Protein AF-A0A7I7K1C6-F1 (afdb_monomer)

Organism: NCBI:txid39688

Secondary structure (DSSP, 8-state):
--------------------------------------TT-SEEEE-TTT--EEEEEEEESS--HHHHHHHHHHHHH-TTSPPBTTTTBEEETTEEEE---HHHHHHHT-SEEEEETTS-EEEEEE-------S--TT-HHHHHHHHTS--EEEEE-SSEEEEE-SSTT-EEEEEEETTEEEEEEESSB-S-HHHHHHHT--TTTGGGB--

Solvent-accessible surface area (backbone atoms only — not comparable to full-atom values): 12884 Å² total; per-residue (Å²): 135,86,88,84,90,82,89,83,80,87,83,90,80,88,81,84,83,85,80,81,88,80,94,78,74,83,79,70,73,65,74,73,81,65,81,78,73,50,92,85,40,59,47,76,48,62,41,72,97,74,66,53,48,21,29,32,32,76,76,39,55,91,68,48,51,66,56,52,48,52,53,52,46,45,76,58,66,42,87,83,64,70,64,44,77,88,35,50,31,32,76,56,99,70,30,47,33,36,31,52,47,70,76,54,16,69,74,70,62,31,50,29,41,36,36,37,93,85,56,32,31,37,35,26,26,58,49,64,74,66,74,66,66,87,68,57,65,56,42,39,68,63,44,15,65,57,66,70,48,70,48,46,65,79,45,69,65,60,57,32,32,36,32,32,58,83,52,92,77,46,40,32,40,32,34,56,54,100,88,42,45,40,82,71,45,53,54,83,37,89,54,34,41,71,56,40,55,74,75,62,56,57,76,88,57,50,81,67,31,48,124

Sequence (211 aa):
MAFRAIAIAMMAAAAVVIGTGWAAGSAHAQPAKTPSTFAGGCGVVAYPGTGVRGTVKVVSGPTSCGDAMEIVDRYLHDPVLVHSGNTWTAEFDGWLCVTPTAATADEYGYLSTCRDEFGGEIRVLPEQASPEPTWIPCEASVIADDIGEPVTVERCYGNWAFVTTGEVDTQSLIRLVNGTWERYVEFPAEICTWQAILDGVPAPELRSFTC

Mean predicted aligned error: 18.37 Å

Foldseek 3Di:
DDDDDDDDDDDDDDDDDDDDDDDDDPPPPPPPPPPPPPVFALDKDAAPPPRFIFGKHWPDDPDDSVNSCVVVCCLRPVPPFDADDPQRWGDDPQKTKTQDDPVVCVVVQFRMWIAGPRGTIMTTGGPPPPPPPPPPFPDQVQLCVQAVAGWDFPDGDRQKTWIARPPPQFIFIWGADPNGIDTPATPVGPDALVVCVVVPPDPVCSVSHHD

Structure (mmCIF, N/CA/C/O backbone):
data_AF-A0A7I7K1C6-F1
#
_entry.id   AF-A0A7I7K1C6-F1
#
loop_
_atom_site.group_PDB
_atom_site.id
_atom_site.type_symbol
_atom_site.label_atom_id
_atom_site.label_alt_id
_atom_site.label_comp_id
_atom_site.label_asym_id
_atom_site.label_entity_id
_atom_site.label_seq_id
_atom_site.pdbx_PDB_ins_code
_atom_site.Cartn_x
_atom_site.Cartn_y
_atom_site.Cartn_z
_atom_site.occupancy
_atom_site.B_iso_or_equiv
_atom_site.auth_seq_id
_atom_site.auth_comp_id
_atom_site.auth_asym_id
_atom_site.auth_atom_id
_atom_site.pdbx_PDB_model_num
ATOM 1 N N . MET A 1 1 ? -61.308 4.234 -51.037 1.00 34.78 1 MET A N 1
ATOM 2 C CA . MET A 1 1 ? -62.590 3.504 -50.954 1.00 34.78 1 MET A CA 1
ATOM 3 C C . MET A 1 1 ? -62.341 2.148 -50.302 1.00 34.78 1 MET A C 1
ATOM 5 O O . MET A 1 1 ? -61.478 1.431 -50.774 1.00 34.78 1 MET A O 1
ATOM 9 N N . ALA A 1 2 ? -63.048 1.900 -49.195 1.00 38.66 2 ALA A N 1
ATOM 10 C CA . ALA A 1 2 ? -63.543 0.634 -48.627 1.00 38.66 2 ALA A CA 1
ATOM 11 C C . ALA A 1 2 ? -62.694 -0.671 -48.567 1.00 38.66 2 ALA A C 1
ATOM 13 O O . ALA A 1 2 ? -62.376 -1.271 -49.583 1.00 38.66 2 ALA A O 1
ATOM 14 N N . PHE A 1 3 ? -62.535 -1.150 -47.318 1.00 35.72 3 PHE A N 1
ATOM 15 C CA . PHE A 1 3 ? -62.768 -2.514 -46.785 1.00 35.72 3 PHE A CA 1
ATOM 16 C C . PHE A 1 3 ? -62.169 -3.760 -47.481 1.00 35.72 3 PHE A C 1
ATOM 18 O O . PHE A 1 3 ? -62.639 -4.168 -48.536 1.00 35.72 3 PHE A O 1
ATOM 25 N N . ARG A 1 4 ? -61.369 -4.548 -46.738 1.00 39.34 4 ARG A N 1
ATOM 26 C CA . ARG A 1 4 ? -61.861 -5.699 -45.937 1.00 39.34 4 ARG A CA 1
ATOM 27 C C . ARG A 1 4 ? -60.762 -6.330 -45.066 1.00 39.34 4 ARG A C 1
ATOM 29 O O . ARG A 1 4 ? -59.656 -6.583 -45.522 1.00 39.34 4 ARG A O 1
ATOM 36 N N . ALA A 1 5 ? -61.135 -6.618 -43.821 1.00 39.09 5 ALA A N 1
ATOM 37 C CA . ALA A 1 5 ? -60.442 -7.507 -42.898 1.00 39.09 5 ALA A CA 1
ATOM 38 C C . ALA A 1 5 ? -60.662 -8.978 -43.289 1.00 39.09 5 ALA A C 1
ATOM 40 O O . ALA A 1 5 ? -61.762 -9.331 -43.718 1.00 39.09 5 ALA A O 1
ATOM 41 N N . ILE A 1 6 ? -59.666 -9.836 -43.056 1.00 40.50 6 ILE A N 1
ATOM 42 C CA . ILE A 1 6 ? -59.864 -11.276 -42.853 1.00 40.50 6 ILE A CA 1
ATOM 43 C C . ILE A 1 6 ? -59.028 -11.679 -41.636 1.00 40.50 6 ILE A C 1
ATOM 45 O O . ILE A 1 6 ? -57.803 -11.727 -41.690 1.00 40.50 6 ILE A O 1
ATOM 49 N N . ALA A 1 7 ? -59.725 -11.934 -40.532 1.00 38.12 7 ALA A N 1
ATOM 50 C CA . ALA A 1 7 ? -59.228 -12.726 -39.423 1.00 38.12 7 ALA A CA 1
ATOM 51 C C . ALA A 1 7 ? -59.489 -14.203 -39.748 1.00 38.12 7 ALA A C 1
ATOM 53 O O . ALA A 1 7 ? -60.612 -14.557 -40.108 1.00 38.12 7 ALA A O 1
ATOM 54 N N . ILE A 1 8 ? -58.482 -15.059 -39.593 1.00 40.56 8 ILE A N 1
ATOM 55 C CA . ILE A 1 8 ? -58.675 -16.501 -39.418 1.00 40.56 8 ILE A CA 1
ATOM 56 C C . ILE A 1 8 ? -57.915 -16.883 -38.154 1.00 40.56 8 ILE A C 1
ATOM 58 O O . ILE A 1 8 ? -56.717 -16.641 -38.027 1.00 40.56 8 ILE A O 1
ATOM 62 N N . ALA A 1 9 ? -58.668 -17.413 -37.199 1.00 35.66 9 ALA A N 1
ATOM 63 C CA . ALA A 1 9 ? -58.201 -17.871 -35.909 1.00 35.66 9 ALA A CA 1
ATOM 64 C C . ALA A 1 9 ? -57.859 -19.369 -35.943 1.00 35.66 9 ALA A C 1
ATOM 66 O O . ALA A 1 9 ? -58.469 -20.128 -36.689 1.00 35.66 9 ALA A O 1
ATOM 67 N N . MET A 1 10 ? -56.966 -19.741 -35.020 1.00 33.53 10 MET A N 1
ATOM 68 C CA . MET A 1 10 ? -56.734 -21.065 -34.428 1.00 33.53 10 MET A CA 1
ATOM 69 C C . MET A 1 10 ? -56.203 -22.191 -35.326 1.00 33.53 10 MET A C 1
ATOM 71 O O . MET A 1 10 ? -56.900 -22.706 -36.187 1.00 33.53 10 MET A O 1
ATOM 75 N N . MET A 1 11 ? -55.038 -22.722 -34.948 1.00 38.50 11 MET A N 1
ATOM 76 C CA . MET A 1 11 ? -54.965 -24.083 -34.402 1.00 38.50 11 MET A CA 1
ATOM 77 C C . MET A 1 11 ? -53.686 -24.248 -33.573 1.00 38.50 11 MET A C 1
ATOM 79 O O . MET A 1 11 ? -52.578 -23.993 -34.035 1.00 38.50 11 MET A O 1
ATOM 83 N N . ALA A 1 12 ? -53.881 -24.641 -32.316 1.00 42.12 12 ALA A N 1
ATOM 84 C CA . ALA A 1 12 ? -52.841 -25.037 -31.386 1.00 42.12 12 ALA A CA 1
ATOM 85 C C . ALA A 1 12 ? -52.320 -26.435 -31.748 1.00 42.12 12 ALA A C 1
ATOM 87 O O . ALA A 1 12 ? -53.111 -27.339 -32.010 1.00 42.12 12 ALA A O 1
ATOM 88 N N . ALA A 1 13 ? -51.005 -26.629 -31.687 1.00 41.28 13 ALA A N 1
ATOM 89 C CA . ALA A 1 13 ? -50.394 -27.949 -31.629 1.00 41.28 13 ALA A CA 1
ATOM 90 C C . ALA A 1 13 ? -49.354 -27.940 -30.506 1.00 41.28 13 ALA A C 1
ATOM 92 O O . ALA A 1 13 ? -48.260 -27.397 -30.643 1.00 41.28 13 ALA A O 1
ATOM 93 N N . ALA A 1 14 ? -49.743 -28.502 -29.363 1.00 39.81 14 ALA A N 1
ATOM 94 C CA . ALA A 1 14 ? -48.838 -28.821 -28.275 1.00 39.81 14 ALA A CA 1
ATOM 95 C C . ALA A 1 14 ? -48.018 -30.056 -28.674 1.00 39.81 14 ALA A C 1
ATOM 97 O O . ALA A 1 14 ? -48.573 -31.142 -28.830 1.00 39.81 14 ALA A O 1
ATOM 98 N N . ALA A 1 15 ? -46.705 -29.895 -28.830 1.00 48.03 15 ALA A N 1
ATOM 99 C CA . ALA A 1 15 ? -45.773 -31.012 -28.904 1.00 48.03 15 ALA A CA 1
ATOM 100 C C . ALA A 1 15 ? -45.125 -31.183 -27.526 1.00 48.03 15 ALA A C 1
ATOM 102 O O . ALA A 1 15 ? -44.203 -30.465 -27.148 1.00 48.03 15 ALA A O 1
ATOM 103 N N . VAL A 1 16 ? -45.671 -32.124 -26.760 1.00 40.56 16 VAL A N 1
ATOM 104 C CA . VAL A 1 16 ? -45.069 -32.655 -25.537 1.00 40.56 16 VAL A CA 1
ATOM 105 C C . VAL A 1 16 ? -43.915 -33.565 -25.954 1.00 40.56 16 VAL A C 1
ATOM 107 O O . VAL A 1 16 ? -44.142 -34.603 -26.571 1.00 40.56 16 VAL A O 1
ATOM 110 N N . VAL A 1 17 ? -42.683 -33.183 -25.619 1.00 47.59 17 VAL A N 1
ATOM 111 C CA . VAL A 1 17 ? -41.515 -34.068 -25.707 1.00 47.59 17 VAL A CA 1
ATOM 112 C C . VAL A 1 17 ? -41.153 -34.479 -24.284 1.00 47.59 17 VAL A C 1
ATOM 114 O O . VAL A 1 17 ? -40.617 -33.690 -23.511 1.00 47.59 17 VAL A O 1
ATOM 117 N N . ILE A 1 18 ? -41.502 -35.715 -23.928 1.00 51.38 18 ILE A N 1
ATOM 118 C CA . ILE A 1 18 ? -41.026 -36.396 -22.721 1.00 51.38 18 ILE A CA 1
ATOM 119 C C . ILE A 1 18 ? -39.902 -37.319 -23.182 1.00 51.38 18 ILE A C 1
ATOM 121 O O . ILE A 1 18 ? -40.135 -38.173 -24.034 1.00 51.38 18 ILE A O 1
ATOM 125 N N . GLY A 1 19 ? -38.699 -37.168 -22.626 1.00 38.12 19 GLY A N 1
ATOM 126 C CA . GLY A 1 19 ? -37.615 -38.097 -22.930 1.00 38.12 19 GLY A CA 1
ATOM 127 C C . GLY A 1 19 ? -36.249 -37.706 -22.380 1.00 38.12 19 GLY A C 1
ATOM 128 O O . GLY A 1 19 ? -35.400 -37.220 -23.109 1.00 38.12 19 GLY A O 1
ATOM 129 N N . THR A 1 20 ? -36.064 -38.002 -21.091 1.00 44.19 20 THR A N 1
ATOM 130 C CA . THR A 1 20 ? -34.906 -38.737 -20.537 1.00 44.19 20 THR A CA 1
ATOM 131 C C . THR A 1 20 ? -33.494 -38.154 -20.695 1.00 44.19 20 THR A C 1
ATOM 133 O O . THR A 1 20 ? -32.824 -38.368 -21.695 1.00 44.19 20 THR A O 1
ATOM 136 N N . GLY A 1 21 ? -33.052 -37.522 -19.600 1.00 42.16 21 GLY A N 1
ATOM 137 C CA . GLY A 1 21 ? -31.714 -37.519 -18.990 1.00 42.16 21 GLY A CA 1
ATOM 138 C C . GLY A 1 21 ? -30.465 -37.634 -19.861 1.00 42.16 21 GLY A C 1
ATOM 139 O O . GLY A 1 21 ? -30.197 -38.698 -20.396 1.00 42.16 21 GLY A O 1
ATOM 140 N N . TRP A 1 22 ? -29.614 -36.607 -19.766 1.00 46.00 22 TRP A N 1
ATOM 141 C CA . TRP A 1 22 ? -28.185 -36.726 -19.453 1.00 46.00 22 TRP A CA 1
ATOM 142 C C . TRP A 1 22 ? -27.772 -35.536 -18.581 1.00 46.00 22 TRP A C 1
ATOM 144 O O . TRP A 1 22 ? -28.095 -34.386 -18.873 1.00 46.00 22 TRP A O 1
ATOM 154 N N . ALA A 1 23 ? -27.092 -35.832 -17.475 1.00 46.75 23 ALA A N 1
ATOM 155 C CA . ALA A 1 23 ? -26.428 -34.845 -16.643 1.00 46.75 23 ALA A CA 1
ATOM 156 C C . ALA A 1 23 ? -25.155 -34.378 -17.358 1.00 46.75 23 ALA A C 1
ATOM 158 O O . ALA A 1 23 ? -24.271 -35.190 -17.614 1.00 46.75 23 ALA A O 1
ATOM 159 N N . ALA A 1 24 ? -25.048 -33.085 -17.656 1.00 42.88 24 ALA A N 1
ATOM 160 C CA . ALA A 1 24 ? -23.774 -32.436 -17.941 1.00 42.88 24 ALA A CA 1
ATOM 161 C C . ALA A 1 24 ? -23.906 -30.925 -17.728 1.00 42.88 24 ALA A C 1
ATOM 163 O O . ALA A 1 24 ? -24.654 -30.252 -18.427 1.00 42.88 24 ALA A O 1
ATOM 164 N N . GLY A 1 25 ? -23.142 -30.420 -16.760 1.00 39.06 25 GLY A N 1
ATOM 165 C CA . GLY A 1 25 ? -22.777 -29.014 -16.657 1.00 39.06 25 GLY A CA 1
ATOM 166 C C . GLY A 1 25 ? -23.855 -28.106 -16.088 1.00 39.06 25 GLY A C 1
ATOM 167 O O . GLY A 1 25 ? -24.539 -27.402 -16.824 1.00 39.06 25 GLY A O 1
ATOM 168 N N . SER A 1 26 ? -23.903 -28.000 -14.759 1.00 46.44 26 SER A N 1
ATOM 169 C CA . SER A 1 26 ? -24.215 -26.714 -14.141 1.00 46.44 26 SER A CA 1
ATOM 170 C C . SER A 1 26 ? -23.282 -25.693 -14.782 1.00 46.44 26 SER A C 1
ATOM 172 O O . SER A 1 26 ? -22.079 -25.706 -14.508 1.00 46.44 26 SER A O 1
ATOM 174 N N . ALA A 1 27 ? -23.812 -24.848 -15.664 1.00 44.84 27 ALA A N 1
ATOM 175 C CA . ALA A 1 27 ? -23.161 -23.609 -16.032 1.00 44.84 27 ALA A CA 1
ATOM 176 C C . ALA A 1 27 ? -23.072 -22.793 -14.740 1.00 44.84 27 ALA A C 1
ATOM 178 O O . ALA A 1 27 ? -23.959 -22.010 -14.409 1.00 44.84 27 ALA A O 1
ATOM 179 N N . HIS A 1 28 ? -22.015 -23.041 -13.964 1.00 36.09 28 HIS A N 1
ATOM 180 C CA . HIS A 1 28 ? -21.469 -22.031 -13.090 1.00 36.09 28 HIS A CA 1
ATOM 181 C C . HIS A 1 28 ? -21.137 -20.895 -14.040 1.00 36.09 28 HIS A C 1
ATOM 183 O O . HIS A 1 28 ? -20.130 -20.940 -14.746 1.00 36.09 28 HIS A O 1
ATOM 189 N N . ALA A 1 29 ? -22.035 -19.914 -14.112 1.00 40.97 29 ALA A N 1
ATOM 190 C CA . ALA A 1 29 ? -21.635 -18.573 -14.450 1.00 40.97 29 ALA A CA 1
ATOM 191 C C . ALA A 1 29 ? -20.455 -18.295 -13.522 1.00 40.97 29 ALA A C 1
ATOM 193 O O . ALA A 1 29 ? -20.627 -18.131 -12.312 1.00 40.97 29 ALA A O 1
ATOM 194 N N . GLN A 1 30 ? -19.241 -18.389 -14.070 1.00 47.41 30 GLN A N 1
ATOM 195 C CA . GLN A 1 30 ? -18.078 -17.859 -13.392 1.00 47.41 30 GLN A CA 1
ATOM 196 C C . GLN A 1 30 ? -18.485 -16.437 -13.017 1.00 47.41 30 GLN A C 1
ATOM 198 O O . GLN A 1 30 ? -19.054 -15.747 -13.876 1.00 47.41 30 GLN A O 1
ATOM 203 N N . PRO A 1 31 ? -18.262 -15.985 -11.771 1.00 41.62 31 PRO A N 1
ATOM 204 C CA . PRO A 1 31 ? -18.308 -14.557 -11.549 1.00 41.62 31 PRO A CA 1
ATOM 205 C C . PRO A 1 31 ? -17.407 -13.974 -12.632 1.00 41.62 31 PRO A C 1
ATOM 207 O O . PRO A 1 31 ? -16.267 -14.427 -12.799 1.00 41.62 31 PRO A O 1
ATOM 210 N N . ALA A 1 32 ? -17.960 -13.071 -13.446 1.00 42.34 32 ALA A N 1
ATOM 211 C CA . ALA A 1 32 ? -17.142 -12.250 -14.312 1.00 42.34 32 ALA A CA 1
ATOM 212 C C . ALA A 1 32 ? -15.964 -11.822 -13.441 1.00 42.34 32 ALA A C 1
ATOM 214 O O . ALA A 1 32 ? -16.193 -11.357 -12.321 1.00 42.34 32 ALA A O 1
ATOM 215 N N . LYS A 1 33 ? -14.727 -12.096 -13.880 1.00 36.56 33 LYS A N 1
ATOM 216 C CA . LYS A 1 33 ? -13.550 -11.491 -13.266 1.00 36.56 33 LYS A CA 1
ATOM 217 C C . LYS A 1 33 ? -13.820 -9.998 -13.345 1.00 36.56 33 LYS A C 1
ATOM 219 O O . LYS A 1 33 ? -13.602 -9.382 -14.385 1.00 36.56 33 LYS A O 1
ATOM 224 N N . THR A 1 34 ? -14.386 -9.444 -12.280 1.00 34.41 34 THR A N 1
ATOM 225 C CA . THR A 1 34 ? -14.438 -8.017 -12.056 1.00 34.41 34 THR A CA 1
ATOM 226 C C . THR A 1 34 ? -13.003 -7.573 -12.282 1.00 34.41 34 THR A C 1
ATOM 228 O O . THR A 1 34 ? -12.107 -8.217 -11.720 1.00 34.41 34 THR A O 1
ATOM 231 N N . PRO A 1 35 ? -12.732 -6.577 -13.140 1.00 39.22 35 PRO A N 1
ATOM 232 C CA . PRO A 1 35 ? -11.409 -5.993 -13.160 1.00 39.22 35 PRO A CA 1
ATOM 233 C C . PRO A 1 35 ? -11.176 -5.543 -11.724 1.00 39.22 35 PRO A C 1
ATOM 235 O O . PRO A 1 35 ? -11.859 -4.653 -11.219 1.00 39.22 35 PRO A O 1
ATOM 238 N N . SER A 1 36 ? -10.303 -6.264 -11.024 1.00 38.28 36 SER A N 1
ATOM 239 C CA . SER A 1 36 ? -9.811 -5.838 -9.734 1.00 38.28 36 SER A CA 1
ATOM 240 C C . SER A 1 36 ? -8.949 -4.644 -10.066 1.00 38.28 36 SER A C 1
ATOM 242 O O . SER A 1 36 ? -7.751 -4.772 -10.310 1.00 38.28 36 SER A O 1
ATOM 244 N N . THR A 1 37 ? -9.583 -3.484 -10.179 1.00 38.50 37 THR A N 1
ATOM 245 C CA . THR A 1 37 ? -8.897 -2.212 -10.130 1.00 38.50 37 THR A CA 1
ATOM 246 C C . THR A 1 37 ? -8.383 -2.130 -8.701 1.00 38.50 37 THR A C 1
ATOM 248 O O . THR A 1 37 ? -9.028 -1.561 -7.824 1.00 38.50 37 THR A O 1
ATOM 251 N N . PHE A 1 38 ? -7.249 -2.785 -8.438 1.00 43.00 38 PHE A N 1
ATOM 252 C CA . PHE A 1 38 ? -6.416 -2.427 -7.309 1.00 43.00 38 PHE A CA 1
ATOM 253 C C . PHE A 1 38 ? -6.165 -0.938 -7.495 1.00 43.00 38 PHE A C 1
ATOM 255 O O . PHE A 1 38 ? -5.526 -0.518 -8.463 1.00 43.00 38 PHE A O 1
ATOM 262 N N . ALA A 1 39 ? -6.769 -0.131 -6.629 1.00 48.25 39 ALA A N 1
ATOM 263 C CA . ALA A 1 39 ? -6.501 1.288 -6.561 1.00 48.25 39 ALA A CA 1
ATOM 264 C C . ALA A 1 39 ? -5.019 1.441 -6.174 1.00 48.25 39 ALA A C 1
ATOM 266 O O . ALA A 1 39 ? -4.681 1.470 -4.999 1.00 48.25 39 ALA A O 1
ATOM 267 N N . GLY A 1 40 ? -4.122 1.405 -7.165 1.00 60.88 40 GLY A N 1
ATOM 268 C CA . GLY A 1 40 ? -2.676 1.443 -6.943 1.00 60.88 40 GLY A CA 1
ATOM 269 C C . GLY A 1 40 ? -1.796 0.922 -8.086 1.00 60.88 40 GLY A C 1
ATOM 270 O O . GLY A 1 40 ? -0.688 1.424 -8.240 1.00 60.88 40 GLY A O 1
ATOM 271 N N . GLY A 1 41 ? -2.257 -0.016 -8.923 1.00 74.88 41 GLY A N 1
ATOM 272 C CA . GLY A 1 41 ? -1.438 -0.618 -9.990 1.00 74.88 41 GLY A CA 1
ATOM 273 C C . GLY A 1 41 ? -1.891 -2.029 -10.383 1.00 74.88 41 GLY A C 1
ATOM 274 O O . GLY A 1 41 ? -2.895 -2.522 -9.881 1.00 74.88 41 GLY A O 1
ATOM 275 N N . CYS A 1 42 ? -1.159 -2.674 -11.290 1.00 83.00 42 CYS A N 1
ATOM 276 C CA . CYS A 1 42 ? -1.440 -4.015 -11.810 1.00 83.00 42 CYS A CA 1
ATOM 277 C C . CYS A 1 42 ? -0.948 -5.149 -10.895 1.00 83.00 42 CYS A C 1
ATOM 279 O O . CYS A 1 42 ? -1.499 -6.246 -10.934 1.00 83.00 42 CYS A O 1
ATOM 281 N N . GLY A 1 43 ? 0.064 -4.885 -10.065 1.00 84.38 43 GLY A N 1
ATOM 282 C CA . GLY A 1 43 ? 0.671 -5.847 -9.146 1.00 84.38 43 GLY A CA 1
ATOM 283 C C . GLY A 1 43 ? 2.048 -5.377 -8.680 1.00 84.38 43 GLY A C 1
ATOM 284 O O . GLY A 1 43 ? 2.501 -4.305 -9.080 1.00 84.38 43 GLY A O 1
ATOM 285 N N . VAL A 1 44 ? 2.706 -6.165 -7.828 1.00 87.81 44 VAL A N 1
ATOM 286 C CA . VAL A 1 44 ? 4.050 -5.870 -7.303 1.00 87.81 44 VAL A CA 1
ATOM 287 C C . VAL A 1 44 ? 5.054 -6.880 -7.851 1.00 87.81 44 VAL A C 1
ATOM 289 O O . VAL A 1 44 ? 4.775 -8.078 -7.865 1.00 87.81 44 VAL A O 1
ATOM 292 N N . VAL A 1 45 ? 6.223 -6.398 -8.265 1.00 90.19 45 VAL A N 1
ATOM 293 C CA . VAL A 1 45 ? 7.380 -7.199 -8.693 1.00 90.19 45 VAL A CA 1
ATOM 294 C C . VAL A 1 45 ? 8.581 -6.916 -7.793 1.00 90.19 45 VAL A C 1
ATOM 296 O O . VAL A 1 45 ? 8.651 -5.862 -7.159 1.00 90.19 45 VAL A O 1
ATOM 299 N N . ALA A 1 46 ? 9.527 -7.851 -7.726 1.00 90.88 46 ALA A N 1
ATOM 300 C CA . ALA A 1 46 ? 10.787 -7.680 -7.010 1.00 90.88 46 ALA A CA 1
ATOM 301 C C . ALA A 1 46 ? 11.957 -7.698 -8.000 1.00 90.88 46 ALA A C 1
ATOM 303 O O . ALA A 1 46 ? 11.962 -8.494 -8.929 1.00 90.88 46 ALA A O 1
ATOM 304 N N . TYR A 1 47 ? 12.949 -6.835 -7.802 1.00 89.88 47 TYR A N 1
ATOM 305 C CA . TYR A 1 47 ? 14.161 -6.820 -8.613 1.00 89.88 47 TYR A CA 1
ATOM 306 C C . TYR A 1 47 ? 15.110 -7.928 -8.151 1.00 89.88 47 TYR A C 1
ATOM 308 O O . TYR A 1 47 ? 15.416 -8.010 -6.951 1.00 89.88 47 TYR A O 1
ATOM 316 N N . PRO A 1 48 ? 15.631 -8.758 -9.072 1.00 84.94 48 PRO A N 1
ATOM 317 C CA . PRO A 1 48 ? 16.619 -9.764 -8.715 1.00 84.94 48 PRO A CA 1
ATOM 318 C C . PRO A 1 48 ? 17.884 -9.101 -8.153 1.00 84.94 48 PRO A C 1
ATOM 320 O O . PRO A 1 48 ? 18.287 -8.009 -8.552 1.00 84.94 48 PRO A O 1
ATOM 323 N N . GLY A 1 49 ? 18.527 -9.766 -7.194 1.00 81.88 49 GLY A N 1
ATOM 324 C CA . GLY A 1 49 ? 19.792 -9.325 -6.597 1.00 81.88 49 GLY A CA 1
ATOM 325 C C . GLY A 1 49 ? 19.668 -8.239 -5.523 1.00 81.88 49 GLY A C 1
ATOM 326 O O . GLY A 1 49 ? 20.370 -8.326 -4.520 1.00 81.88 49 GLY A O 1
ATOM 327 N N . THR A 1 50 ? 18.772 -7.259 -5.679 1.00 85.19 50 THR A N 1
ATOM 328 C CA . THR A 1 50 ? 18.566 -6.194 -4.674 1.00 85.19 50 THR A CA 1
ATOM 329 C C . THR A 1 50 ? 17.379 -6.460 -3.754 1.00 85.19 50 THR A C 1
ATOM 331 O O . THR A 1 50 ? 17.370 -5.980 -2.623 1.00 85.19 50 THR A O 1
ATOM 334 N N . GLY A 1 51 ? 16.370 -7.201 -4.225 1.00 83.12 51 GLY A N 1
ATOM 335 C CA . GLY A 1 51 ? 15.124 -7.422 -3.490 1.00 83.12 51 GLY A CA 1
ATOM 336 C C . GLY A 1 51 ? 14.235 -6.179 -3.381 1.00 83.12 51 GLY A C 1
ATOM 337 O O . GLY A 1 51 ? 13.203 -6.239 -2.714 1.00 83.12 51 GLY A O 1
ATOM 338 N N . VAL A 1 52 ? 14.604 -5.069 -4.034 1.00 86.00 52 VAL A N 1
ATOM 339 C CA . VAL A 1 52 ? 13.765 -3.866 -4.133 1.00 86.00 52 VAL A CA 1
ATOM 340 C C . VAL A 1 52 ? 12.450 -4.244 -4.796 1.00 86.00 52 VAL A C 1
ATOM 342 O O . VAL A 1 52 ? 12.433 -5.020 -5.748 1.00 86.00 52 VAL A O 1
ATOM 345 N N . ARG A 1 53 ? 11.347 -3.696 -4.298 1.00 86.69 53 ARG A N 1
ATOM 346 C CA . ARG A 1 53 ? 10.009 -3.996 -4.794 1.00 86.69 53 ARG A CA 1
ATOM 347 C C . ARG A 1 53 ? 9.405 -2.786 -5.490 1.00 86.69 53 ARG A C 1
ATOM 349 O O . ARG A 1 53 ? 9.714 -1.642 -5.152 1.00 86.69 53 ARG A O 1
ATOM 356 N N . GLY A 1 54 ? 8.560 -3.050 -6.478 1.00 89.25 54 GLY A N 1
ATOM 357 C CA . GLY A 1 54 ? 7.943 -2.018 -7.294 1.00 89.25 54 GLY A CA 1
ATOM 358 C C . GLY A 1 54 ? 6.539 -2.375 -7.749 1.00 89.25 54 GLY A C 1
ATOM 359 O O . GLY A 1 54 ? 6.254 -3.533 -8.050 1.00 89.25 54 GLY A O 1
ATOM 360 N N . THR A 1 55 ? 5.670 -1.371 -7.823 1.00 90.94 55 THR A N 1
ATOM 361 C CA . THR A 1 55 ? 4.299 -1.525 -8.316 1.00 90.94 55 THR A CA 1
ATOM 362 C C . THR A 1 55 ? 4.267 -1.305 -9.824 1.00 90.94 55 THR A C 1
ATOM 364 O O . THR A 1 55 ? 4.636 -0.237 -10.316 1.00 90.94 55 THR A O 1
ATOM 367 N N . VAL A 1 56 ? 3.795 -2.302 -10.568 1.00 92.44 56 VAL A N 1
ATOM 368 C CA . VAL A 1 56 ? 3.610 -2.231 -12.021 1.00 92.44 56 VAL A CA 1
ATOM 369 C C . VAL A 1 56 ? 2.383 -1.388 -12.338 1.00 92.44 56 VAL A C 1
ATOM 371 O O . VAL A 1 56 ? 1.309 -1.606 -11.780 1.00 92.44 56 VAL A O 1
ATOM 374 N N . LYS A 1 57 ? 2.512 -0.437 -13.260 1.00 92.25 57 LYS A N 1
ATOM 375 C CA . LYS A 1 57 ? 1.420 0.422 -13.714 1.00 92.25 57 LYS A CA 1
ATOM 376 C C . LYS A 1 57 ? 1.439 0.548 -15.230 1.00 92.25 57 LYS A C 1
ATOM 378 O O . LYS A 1 57 ? 2.453 0.942 -15.803 1.00 92.25 57 LYS A O 1
ATOM 383 N N . VAL A 1 58 ? 0.298 0.285 -15.863 1.00 92.06 58 VAL A N 1
ATOM 384 C CA . VAL A 1 58 ? 0.057 0.681 -17.256 1.00 92.06 58 VAL A CA 1
ATOM 385 C C . VAL A 1 58 ? -0.205 2.187 -17.269 1.00 92.06 58 VAL A C 1
ATOM 387 O O . VAL A 1 58 ? -1.145 2.671 -16.636 1.00 92.06 58 VAL A O 1
ATOM 390 N N . VAL A 1 59 ? 0.681 2.933 -17.919 1.00 89.81 59 VAL A N 1
ATOM 391 C CA . VAL A 1 59 ? 0.651 4.399 -18.015 1.00 89.81 59 VAL A CA 1
ATOM 392 C C . VAL A 1 59 ? -0.100 4.842 -19.268 1.00 89.81 59 VAL A C 1
ATOM 394 O O . VAL A 1 59 ? -0.880 5.791 -19.203 1.00 89.81 59 VAL A O 1
ATOM 397 N N . SER A 1 60 ? 0.091 4.142 -20.387 1.00 88.94 60 SER A N 1
ATOM 398 C CA . SER A 1 60 ? -0.611 4.391 -21.649 1.00 88.94 60 SER A CA 1
ATOM 399 C C . SER A 1 60 ? -0.715 3.124 -22.499 1.00 88.94 60 SER A C 1
ATOM 401 O O . SER A 1 60 ? -0.003 2.150 -22.261 1.00 88.94 60 SER A O 1
ATOM 403 N N . GLY A 1 61 ? -1.597 3.158 -23.503 1.00 85.31 61 GLY A N 1
ATOM 404 C CA . GLY A 1 61 ? -1.829 2.062 -24.449 1.00 85.31 61 GLY A CA 1
ATOM 405 C C . GLY A 1 61 ? -2.880 1.038 -23.994 1.00 85.31 61 GLY A C 1
ATOM 406 O O . GLY A 1 61 ? -3.371 1.107 -22.867 1.00 85.31 61 GLY A O 1
ATOM 407 N N . PRO A 1 62 ? -3.276 0.107 -24.883 1.00 82.69 62 PRO A N 1
ATOM 408 C CA . PRO A 1 62 ? -4.343 -0.865 -24.628 1.00 82.69 62 PRO A CA 1
ATOM 409 C C . PRO A 1 62 ? -3.910 -2.090 -23.798 1.00 82.69 62 PRO A C 1
ATOM 411 O O . PRO A 1 62 ? -4.688 -3.034 -23.669 1.00 82.69 62 PRO A O 1
ATOM 414 N N . THR A 1 63 ? -2.693 -2.106 -23.251 1.00 87.44 63 THR A N 1
ATOM 415 C CA . THR A 1 63 ? -2.124 -3.253 -22.528 1.00 87.44 63 THR A CA 1
ATOM 416 C C . THR A 1 63 ? -2.920 -3.580 -21.267 1.00 87.44 63 THR A C 1
ATOM 418 O O . THR A 1 63 ? -3.180 -2.706 -20.436 1.00 87.44 63 THR A O 1
ATOM 421 N N . SER A 1 64 ? -3.305 -4.848 -21.096 1.00 87.31 64 SER A N 1
ATOM 422 C CA . SER A 1 64 ? -4.000 -5.274 -19.882 1.00 87.31 64 SER A CA 1
ATOM 423 C C . SER A 1 64 ? -3.032 -5.377 -18.700 1.00 87.31 64 SER A C 1
ATOM 425 O O . SER A 1 64 ? -1.825 -5.537 -18.871 1.00 87.31 64 SER A O 1
ATOM 427 N N . CYS A 1 65 ? -3.551 -5.335 -17.471 1.00 85.69 65 CYS A N 1
ATOM 428 C CA . CYS A 1 65 ? -2.706 -5.545 -16.295 1.00 85.69 65 CYS A CA 1
ATOM 429 C C . CYS A 1 65 ? -2.087 -6.949 -16.226 1.00 85.69 65 CYS A C 1
ATOM 431 O O . CYS A 1 65 ? -1.023 -7.091 -15.637 1.00 85.69 65 CYS A O 1
ATOM 433 N N . GLY A 1 66 ? -2.730 -7.967 -16.809 1.00 86.12 66 GLY A N 1
ATOM 434 C CA . GLY A 1 66 ? -2.148 -9.309 -16.898 1.00 86.12 66 GLY A CA 1
ATOM 435 C C . GLY A 1 66 ? -0.914 -9.301 -17.794 1.00 86.12 66 GLY A C 1
ATOM 436 O O . GLY A 1 66 ? 0.169 -9.653 -17.340 1.00 86.12 66 GLY A O 1
ATOM 437 N N . ASP A 1 67 ? -1.065 -8.773 -19.008 1.00 89.75 67 ASP A N 1
ATOM 438 C CA . ASP A 1 67 ? 0.030 -8.686 -19.979 1.00 89.75 67 ASP A CA 1
ATOM 439 C C . ASP A 1 67 ? 1.173 -7.815 -19.443 1.00 89.75 67 ASP A C 1
ATOM 441 O O . ASP A 1 67 ? 2.341 -8.171 -19.548 1.00 89.75 67 ASP A O 1
ATOM 445 N N . ALA A 1 68 ? 0.847 -6.691 -18.796 1.00 93.62 68 ALA A N 1
ATOM 446 C CA . ALA A 1 68 ? 1.850 -5.810 -18.208 1.00 93.62 68 ALA A CA 1
ATOM 447 C C . ALA A 1 68 ? 2.678 -6.501 -17.115 1.00 93.62 68 ALA A C 1
ATOM 449 O O . ALA A 1 68 ? 3.883 -6.269 -17.022 1.00 93.62 68 ALA A O 1
ATOM 450 N N . MET A 1 69 ? 2.047 -7.348 -16.296 1.00 94.19 69 MET A N 1
ATOM 451 C CA . MET A 1 69 ? 2.755 -8.138 -15.290 1.00 94.19 69 MET A CA 1
ATOM 452 C C . MET A 1 69 ? 3.649 -9.197 -15.937 1.00 94.19 69 MET A C 1
ATOM 454 O O . MET A 1 69 ? 4.781 -9.351 -15.498 1.00 94.19 69 MET A O 1
ATOM 458 N N . GLU A 1 70 ? 3.188 -9.878 -16.989 1.00 94.69 70 GLU A N 1
ATOM 459 C CA . GLU A 1 70 ? 3.987 -10.879 -17.713 1.00 94.69 70 GLU A CA 1
ATOM 460 C C . GLU A 1 70 ? 5.205 -10.256 -18.413 1.00 94.69 70 GLU A C 1
ATOM 462 O O . GLU A 1 70 ? 6.309 -10.794 -18.328 1.00 94.69 70 GLU A O 1
ATOM 467 N N . ILE A 1 71 ? 5.037 -9.087 -19.040 1.00 97.25 71 ILE A N 1
ATOM 468 C CA . ILE A 1 71 ? 6.130 -8.339 -19.678 1.00 97.25 71 ILE A CA 1
ATOM 469 C C . ILE A 1 71 ? 7.192 -7.956 -18.641 1.00 97.25 71 ILE A C 1
ATOM 471 O O . ILE A 1 71 ? 8.381 -8.200 -18.847 1.00 97.25 71 ILE A O 1
ATOM 475 N N . VAL A 1 72 ? 6.779 -7.364 -17.515 1.00 97.62 72 VAL A N 1
ATOM 476 C CA . VAL A 1 72 ? 7.721 -6.938 -16.469 1.00 97.62 72 VAL A CA 1
ATOM 477 C C . VAL A 1 72 ? 8.377 -8.138 -15.787 1.00 97.62 72 VAL A C 1
ATOM 479 O O . VAL A 1 72 ? 9.574 -8.091 -15.513 1.00 97.62 72 VAL A O 1
ATOM 482 N N . ASP A 1 73 ? 7.631 -9.213 -15.529 1.00 95.94 73 ASP A N 1
ATOM 483 C CA . ASP A 1 73 ? 8.178 -10.427 -14.923 1.00 95.94 73 ASP A CA 1
ATOM 484 C C . ASP A 1 73 ? 9.251 -11.056 -15.811 1.00 95.94 73 ASP A C 1
ATOM 486 O O . ASP A 1 73 ? 10.355 -11.321 -15.339 1.00 95.94 73 ASP A O 1
ATOM 490 N N . ARG A 1 74 ? 8.979 -11.189 -17.114 1.00 97.06 74 ARG A N 1
ATOM 491 C CA . ARG A 1 74 ? 9.970 -11.678 -18.074 1.00 97.06 74 ARG A CA 1
ATOM 492 C C . ARG A 1 74 ? 11.206 -10.784 -18.101 1.00 97.06 74 ARG A C 1
ATOM 494 O O . ARG A 1 74 ? 12.317 -11.293 -18.010 1.00 97.06 74 ARG A O 1
ATOM 501 N N . TYR A 1 75 ? 11.021 -9.466 -18.173 1.00 97.75 75 TYR A N 1
ATOM 502 C CA . TYR A 1 75 ? 12.132 -8.516 -18.155 1.00 97.75 75 TYR A CA 1
ATOM 503 C C . TYR A 1 75 ? 13.023 -8.659 -16.910 1.00 97.75 75 TYR A C 1
ATOM 505 O O . TYR A 1 75 ? 14.235 -8.511 -17.011 1.00 97.75 75 TYR A O 1
ATOM 513 N N . LEU A 1 76 ? 12.446 -8.930 -15.737 1.00 96.12 76 LEU A N 1
ATOM 514 C CA . LEU A 1 76 ? 13.203 -9.014 -14.486 1.00 96.12 76 LEU A CA 1
ATOM 515 C C . LEU A 1 76 ? 13.751 -10.411 -14.184 1.00 96.12 76 LEU A C 1
ATOM 517 O O . LEU A 1 76 ? 14.784 -10.516 -13.527 1.00 96.12 76 LEU A O 1
ATOM 521 N N . HIS A 1 77 ? 13.078 -11.477 -14.611 1.00 95.00 77 HIS A N 1
ATOM 522 C CA . HIS A 1 77 ? 13.331 -12.824 -14.093 1.00 95.00 77 HIS A CA 1
ATOM 523 C C . HIS A 1 77 ? 13.712 -13.859 -15.148 1.00 95.00 77 HIS A C 1
ATOM 525 O O . HIS A 1 77 ? 14.110 -14.959 -14.764 1.00 95.00 77 HIS A O 1
ATOM 531 N N . ASP A 1 78 ? 13.631 -13.548 -16.445 1.00 95.31 78 ASP A N 1
ATOM 532 C CA . ASP A 1 78 ? 14.042 -14.475 -17.501 1.00 95.31 78 ASP A CA 1
ATOM 533 C C . ASP A 1 78 ? 15.582 -14.548 -17.592 1.00 95.31 78 ASP A C 1
ATOM 535 O O . ASP A 1 78 ? 16.221 -13.605 -18.064 1.00 95.31 78 ASP A O 1
ATOM 539 N N . PRO A 1 79 ? 16.222 -15.664 -17.184 1.00 91.75 79 PRO A N 1
ATOM 540 C CA . PRO A 1 79 ? 17.678 -15.767 -17.173 1.00 91.75 79 PRO 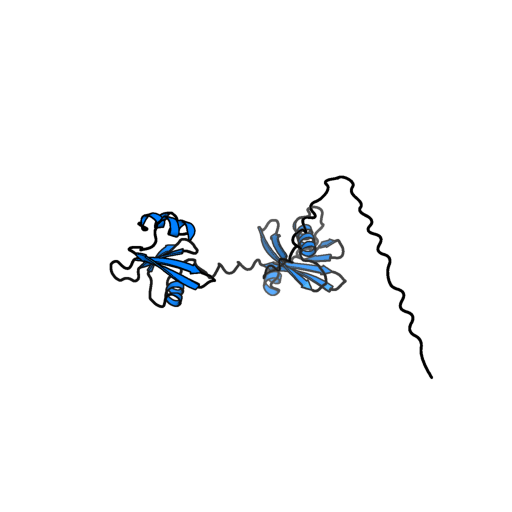A CA 1
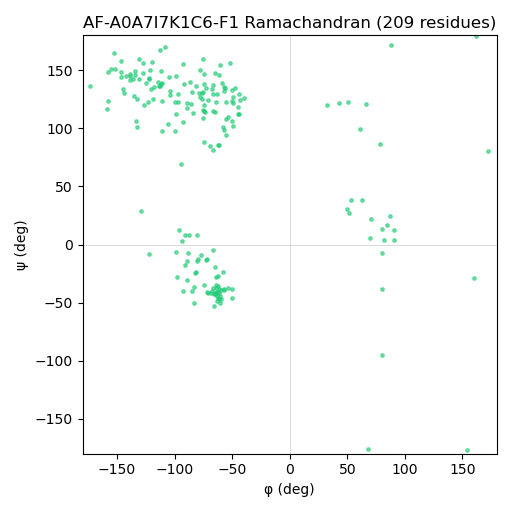ATOM 541 C C . PRO A 1 79 ? 18.287 -15.867 -18.578 1.00 91.75 79 PRO A C 1
ATOM 543 O O . PRO A 1 79 ? 19.509 -15.780 -18.708 1.00 91.75 79 PRO A O 1
ATOM 546 N N . VAL A 1 80 ? 17.474 -16.104 -19.616 1.00 95.06 80 VAL A N 1
ATOM 547 C CA . VAL A 1 80 ? 17.946 -16.151 -21.006 1.00 95.06 80 VAL A CA 1
ATOM 548 C C . VAL A 1 80 ? 17.705 -14.841 -21.755 1.00 95.06 80 VAL A C 1
ATOM 550 O O . VAL A 1 80 ? 18.194 -14.696 -22.879 1.00 95.06 80 VAL A O 1
ATOM 553 N N . LEU A 1 81 ? 17.002 -13.877 -21.151 1.00 96.12 81 LEU A N 1
ATOM 554 C CA . LEU A 1 81 ? 16.855 -12.543 -21.716 1.00 96.12 81 LEU A CA 1
ATOM 555 C C . LEU A 1 81 ? 18.185 -11.788 -21.614 1.00 96.12 81 LEU A C 1
ATOM 557 O O . LEU A 1 81 ? 18.789 -11.658 -20.549 1.00 96.12 81 LEU A O 1
ATOM 561 N N . VAL A 1 82 ? 18.675 -11.300 -22.752 1.00 95.62 82 VAL A N 1
ATOM 562 C CA . VAL A 1 82 ? 19.954 -10.591 -22.810 1.00 95.62 82 VAL A CA 1
ATOM 563 C C . VAL A 1 82 ? 19.737 -9.118 -22.497 1.00 95.62 82 VAL A C 1
ATOM 565 O O . VAL A 1 82 ? 19.052 -8.412 -23.235 1.00 95.62 82 VAL A O 1
ATOM 568 N N . HIS A 1 83 ? 20.403 -8.647 -21.447 1.00 95.81 83 HIS A N 1
ATOM 569 C CA . HIS A 1 83 ? 20.440 -7.237 -21.078 1.00 95.81 83 HIS A CA 1
ATOM 570 C C . HIS A 1 83 ? 21.724 -6.568 -21.564 1.00 95.81 83 HIS A C 1
ATOM 572 O O . HIS A 1 83 ? 22.806 -7.158 -21.551 1.00 95.81 83 HIS A O 1
ATOM 578 N N . SER A 1 84 ? 21.608 -5.302 -21.952 1.00 93.12 84 SER A N 1
ATOM 579 C CA . SER A 1 84 ? 22.700 -4.487 -22.475 1.00 93.12 84 SER A CA 1
ATOM 580 C C . SER A 1 84 ? 22.919 -3.227 -21.643 1.00 93.12 84 SER A C 1
ATOM 582 O O . SER A 1 84 ? 21.976 -2.562 -21.209 1.00 93.12 84 SER A O 1
ATOM 584 N N . GLY A 1 85 ? 24.190 -2.860 -21.476 1.00 89.88 85 GLY A N 1
ATOM 585 C CA . GLY A 1 85 ? 24.590 -1.622 -20.811 1.00 89.88 85 GLY A CA 1
ATOM 586 C C . GLY A 1 85 ? 24.300 -1.586 -19.307 1.00 89.88 85 GLY A C 1
ATOM 587 O O . GLY A 1 85 ? 23.857 -2.554 -18.693 1.00 89.88 85 GLY A O 1
ATOM 588 N N . ASN A 1 86 ? 24.577 -0.434 -18.701 1.00 87.25 86 ASN A N 1
ATOM 589 C CA . ASN A 1 86 ? 24.367 -0.190 -17.271 1.00 87.25 86 ASN A CA 1
ATOM 590 C C . ASN A 1 86 ? 22.907 0.133 -16.909 1.00 87.25 86 ASN A C 1
ATOM 592 O O . ASN A 1 86 ? 22.569 0.129 -15.731 1.00 87.25 86 ASN A O 1
ATOM 596 N N . THR A 1 87 ? 22.056 0.406 -17.901 1.00 90.25 87 THR A N 1
ATOM 597 C CA . THR A 1 87 ? 20.602 0.583 -17.750 1.00 90.25 87 THR A CA 1
ATOM 598 C C . THR A 1 87 ? 19.826 -0.721 -17.932 1.00 90.25 87 THR A C 1
ATOM 600 O O . THR A 1 87 ? 18.599 -0.709 -18.022 1.00 90.25 87 THR A O 1
ATOM 603 N N . TRP A 1 88 ? 20.546 -1.845 -18.035 1.00 94.12 88 TRP A N 1
ATOM 604 C CA . TRP A 1 88 ? 19.977 -3.187 -18.125 1.00 94.12 88 TRP A CA 1
ATOM 605 C C . TRP A 1 88 ? 18.944 -3.328 -19.254 1.00 94.12 88 TRP A C 1
ATOM 607 O O . TRP A 1 88 ? 17.922 -3.986 -19.118 1.00 94.12 88 TRP A O 1
ATOM 617 N N . THR A 1 89 ? 19.208 -2.675 -20.382 1.00 96.62 89 THR A N 1
ATOM 618 C CA . THR A 1 89 ? 18.252 -2.543 -21.486 1.00 96.62 89 THR A CA 1
ATOM 619 C C . THR A 1 89 ? 18.005 -3.889 -22.152 1.00 96.62 89 THR A C 1
ATOM 621 O O . THR A 1 89 ? 18.970 -4.580 -22.477 1.00 96.62 89 THR A O 1
ATOM 624 N N . ALA A 1 90 ? 16.747 -4.234 -22.412 1.00 97.81 90 ALA A N 1
ATOM 625 C CA . ALA A 1 90 ? 16.379 -5.414 -23.187 1.00 97.81 90 ALA A CA 1
ATOM 626 C C . ALA A 1 90 ? 15.223 -5.101 -24.144 1.00 97.81 90 ALA A C 1
ATOM 628 O O . ALA A 1 90 ? 14.321 -4.330 -23.814 1.00 97.81 90 ALA A O 1
ATOM 629 N N . GLU A 1 91 ? 15.256 -5.732 -25.316 1.00 97.38 91 GLU A N 1
ATOM 630 C CA . GLU A 1 91 ? 14.178 -5.698 -26.302 1.00 97.38 91 GLU A CA 1
ATOM 631 C C . GLU A 1 91 ? 13.654 -7.116 -26.527 1.00 97.38 91 GLU A C 1
ATOM 633 O O . GLU A 1 91 ? 14.424 -8.030 -26.831 1.00 97.38 91 GLU A O 1
ATOM 638 N N . PHE A 1 92 ? 12.349 -7.311 -26.362 1.00 97.69 92 PHE A N 1
ATOM 639 C CA . PHE A 1 92 ? 11.682 -8.593 -26.582 1.00 97.69 92 PHE A CA 1
ATOM 640 C C . PHE A 1 92 ? 10.191 -8.370 -26.835 1.00 97.69 92 PHE A C 1
ATOM 642 O O . PHE A 1 92 ? 9.608 -7.427 -26.317 1.00 97.69 92 PHE A O 1
ATOM 649 N N . ASP A 1 93 ? 9.572 -9.226 -27.647 1.00 93.44 93 ASP A N 1
ATOM 650 C CA . ASP A 1 93 ? 8.128 -9.203 -27.938 1.00 93.44 93 ASP A CA 1
ATOM 651 C C . ASP A 1 93 ? 7.562 -7.818 -28.340 1.00 93.44 93 ASP A C 1
ATOM 653 O O . ASP A 1 93 ? 6.403 -7.512 -28.073 1.00 93.44 93 ASP A O 1
ATOM 657 N N . GLY A 1 94 ? 8.376 -6.965 -28.976 1.00 94.88 94 GLY A N 1
ATOM 658 C CA . GLY A 1 94 ? 7.987 -5.603 -29.374 1.00 94.88 94 GLY A CA 1
ATOM 659 C C . GLY A 1 94 ? 8.076 -4.546 -28.264 1.00 94.88 94 GLY A C 1
ATOM 660 O O . GLY A 1 94 ? 7.727 -3.391 -28.500 1.00 94.88 94 GLY A O 1
ATOM 661 N N . TRP A 1 95 ? 8.571 -4.914 -27.081 1.00 98.00 95 TRP A N 1
ATOM 662 C CA . TRP A 1 95 ? 8.799 -4.024 -25.948 1.00 98.00 95 TRP A CA 1
ATOM 663 C C . TRP A 1 95 ? 10.280 -3.701 -25.785 1.00 98.00 95 TRP A C 1
ATOM 665 O O . TRP A 1 95 ? 11.124 -4.594 -25.750 1.00 98.00 95 TRP A O 1
ATOM 675 N N . LEU A 1 96 ? 10.580 -2.417 -25.612 1.00 97.81 96 LEU A N 1
ATOM 676 C CA . LEU A 1 96 ? 11.862 -1.917 -25.134 1.00 97.81 96 LEU A CA 1
ATOM 677 C C . LEU A 1 96 ? 11.735 -1.609 -23.642 1.00 97.81 96 LEU A C 1
ATOM 679 O O . LEU A 1 96 ? 11.040 -0.665 -23.256 1.00 97.81 96 LEU A O 1
ATOM 683 N N . CYS A 1 97 ? 12.423 -2.389 -22.814 1.00 98.12 97 CYS A N 1
ATOM 684 C CA . CYS A 1 97 ? 12.441 -2.235 -21.366 1.00 98.12 97 CYS A CA 1
ATOM 685 C C . CYS A 1 97 ? 13.808 -1.751 -20.875 1.00 98.12 97 CYS A C 1
ATOM 687 O O . CYS A 1 97 ? 14.853 -2.213 -21.339 1.00 98.12 97 CYS A O 1
ATOM 689 N N . VAL A 1 98 ? 13.800 -0.829 -19.910 1.00 97.25 98 VAL A N 1
ATOM 690 C CA . VAL A 1 98 ? 15.010 -0.297 -19.271 1.00 97.25 98 VAL A CA 1
ATOM 691 C C . VAL A 1 98 ? 14.829 -0.141 -17.764 1.00 97.25 98 VAL A C 1
ATOM 693 O O . VAL A 1 98 ? 13.756 0.224 -17.276 1.00 97.25 98 VAL A O 1
ATOM 696 N N . THR A 1 99 ? 15.919 -0.350 -17.030 1.00 94.44 99 THR A N 1
ATOM 697 C CA . THR A 1 99 ? 16.059 -0.046 -15.605 1.00 94.44 99 THR A CA 1
ATOM 698 C C . THR A 1 99 ? 17.039 1.118 -15.497 1.00 94.44 99 THR A C 1
AT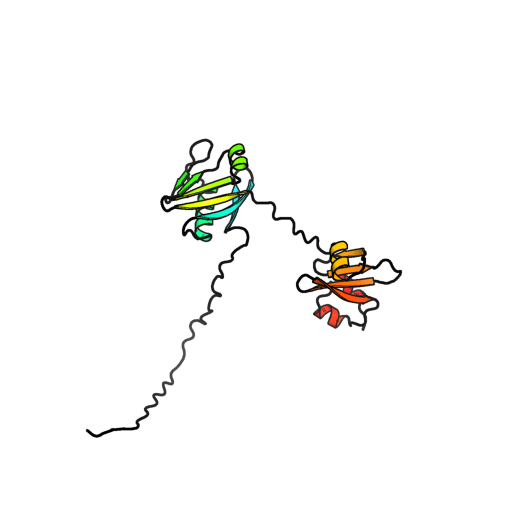OM 700 O O . THR A 1 99 ? 18.249 0.899 -15.604 1.00 94.44 99 THR A O 1
ATOM 703 N N . PRO A 1 100 ? 16.568 2.374 -15.366 1.00 90.94 100 PRO A N 1
ATOM 704 C CA . PRO A 1 100 ? 17.45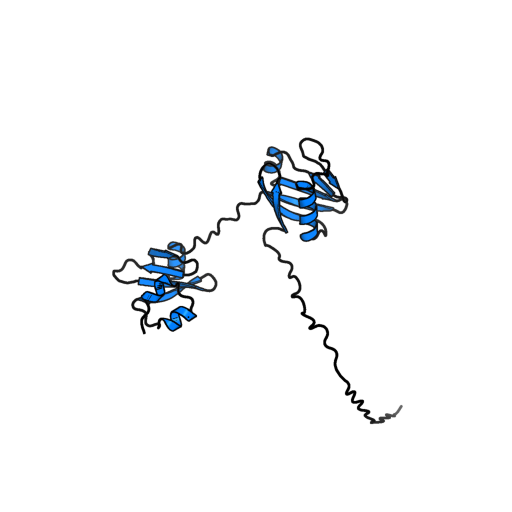5 3.508 -15.143 1.00 90.94 100 PRO A CA 1
ATOM 705 C C . PRO A 1 100 ? 18.415 3.269 -13.973 1.00 90.94 100 PRO A C 1
ATOM 707 O O . PRO A 1 100 ? 18.147 2.498 -13.052 1.00 90.94 100 PRO A O 1
ATOM 710 N N . THR A 1 101 ? 19.544 3.977 -13.989 1.00 88.00 101 THR A N 1
ATOM 711 C CA . THR A 1 101 ? 20.429 4.010 -12.817 1.00 88.00 101 THR A CA 1
ATOM 712 C C . THR A 1 101 ? 19.688 4.587 -11.611 1.00 88.00 101 THR A C 1
ATOM 714 O O . THR A 1 101 ? 18.773 5.385 -11.795 1.00 88.00 101 THR A O 1
ATOM 717 N N . ALA A 1 102 ? 20.101 4.241 -10.388 1.00 81.12 102 ALA A N 1
ATOM 718 C CA . ALA A 1 102 ? 19.420 4.682 -9.165 1.00 81.12 102 ALA A CA 1
ATOM 719 C C . ALA A 1 102 ? 19.178 6.205 -9.121 1.00 81.12 102 ALA A C 1
ATOM 721 O O . ALA A 1 102 ? 18.053 6.637 -8.904 1.00 81.12 102 ALA A O 1
ATOM 722 N N . ALA A 1 103 ? 20.192 7.014 -9.451 1.00 79.88 103 ALA A N 1
ATOM 723 C CA . ALA A 1 103 ? 20.057 8.473 -9.493 1.00 79.88 103 ALA A CA 1
ATOM 724 C C . ALA A 1 103 ? 18.983 8.947 -10.493 1.00 79.88 103 ALA A C 1
ATOM 726 O O . ALA A 1 103 ? 18.233 9.877 -10.219 1.00 79.88 103 ALA A O 1
ATOM 727 N N . THR A 1 104 ? 18.893 8.290 -11.649 1.00 82.69 104 THR A N 1
ATOM 728 C CA . THR A 1 104 ? 17.888 8.587 -12.677 1.00 82.69 104 THR A CA 1
ATOM 729 C C . THR A 1 104 ? 16.498 8.080 -12.282 1.00 82.69 104 THR A C 1
ATOM 731 O O . THR A 1 104 ? 15.499 8.721 -12.593 1.00 82.69 104 THR A O 1
ATOM 734 N N . ALA A 1 105 ? 16.416 6.942 -11.592 1.00 83.94 105 ALA A N 1
ATOM 735 C CA . ALA A 1 105 ? 15.162 6.414 -11.065 1.00 83.94 105 ALA A CA 1
ATOM 736 C C . ALA A 1 105 ? 14.556 7.360 -10.014 1.00 83.94 105 ALA A C 1
ATOM 738 O O . ALA A 1 105 ? 13.353 7.619 -10.056 1.00 83.94 105 ALA A O 1
ATOM 739 N N . ASP A 1 106 ? 15.393 7.928 -9.139 1.00 76.31 106 ASP A N 1
ATOM 740 C CA . ASP A 1 106 ? 14.991 8.934 -8.149 1.00 76.31 106 ASP A CA 1
ATOM 741 C C . ASP A 1 106 ? 14.484 10.221 -8.819 1.00 76.31 106 ASP A C 1
ATOM 743 O O . ASP A 1 106 ? 13.476 10.786 -8.396 1.00 76.31 106 ASP A O 1
ATOM 747 N N . GLU A 1 107 ? 15.140 10.664 -9.897 1.00 81.19 107 GLU A N 1
ATOM 748 C CA . GLU A 1 107 ? 14.716 11.836 -10.674 1.00 81.19 107 GLU A CA 1
ATOM 749 C C . GLU A 1 107 ? 13.372 11.607 -11.385 1.00 81.19 107 GLU A C 1
ATOM 751 O O . GLU A 1 107 ? 12.509 12.486 -11.399 1.00 81.19 107 GLU A O 1
ATOM 756 N N . TYR A 1 108 ? 13.176 10.428 -11.983 1.00 86.12 108 TYR A N 1
ATOM 757 C CA . TYR A 1 108 ? 11.991 10.133 -12.793 1.00 86.12 108 TYR A CA 1
ATOM 758 C C . TYR A 1 108 ? 10.810 9.559 -12.002 1.00 86.12 108 TYR A C 1
ATOM 760 O O . TYR A 1 108 ? 9.688 9.512 -12.518 1.00 86.12 108 TYR A O 1
ATOM 768 N N . GLY A 1 109 ? 11.041 9.109 -10.769 1.00 84.31 109 GLY A N 1
ATOM 769 C CA . GLY A 1 109 ? 10.022 8.505 -9.913 1.00 84.31 109 GLY A CA 1
ATOM 770 C C . GLY A 1 109 ? 9.569 7.112 -10.365 1.00 84.31 109 GLY A C 1
ATOM 771 O O . GLY A 1 109 ? 8.465 6.688 -10.022 1.00 84.31 109 GLY A O 1
ATOM 772 N N . TYR A 1 110 ? 10.384 6.398 -11.150 1.00 90.12 110 TYR A N 1
ATOM 773 C CA . TYR A 1 110 ? 10.130 5.012 -11.554 1.00 90.12 110 TYR A CA 1
ATOM 774 C C . TYR A 1 110 ? 11.423 4.188 -11.591 1.00 90.12 110 TYR A C 1
ATOM 776 O O . TYR A 1 110 ? 12.483 4.682 -11.963 1.00 90.12 110 TYR A O 1
ATOM 784 N N . LEU A 1 111 ? 11.315 2.909 -11.234 1.00 91.75 111 LEU A N 1
ATOM 785 C CA . LEU A 1 111 ? 12.413 1.944 -11.182 1.00 91.75 111 LEU A CA 1
ATOM 786 C C . LEU A 1 111 ? 12.714 1.310 -12.546 1.00 91.75 111 LEU A C 1
ATOM 788 O O . LEU A 1 111 ? 13.874 1.086 -12.871 1.00 91.75 111 LEU A O 1
ATOM 792 N N . SER A 1 112 ? 11.684 1.046 -13.355 1.00 95.50 112 SER A N 1
ATOM 793 C CA . SER A 1 112 ? 11.815 0.572 -14.740 1.00 95.50 112 SER A CA 1
ATOM 794 C C . SER A 1 112 ? 10.692 1.112 -15.612 1.00 95.50 112 SER A C 1
ATOM 796 O O . SER A 1 112 ? 9.615 1.458 -15.122 1.00 95.50 112 SER A O 1
ATOM 798 N N . THR A 1 113 ? 10.928 1.147 -16.919 1.00 97.00 113 THR A N 1
ATOM 799 C CA . THR A 1 113 ? 9.888 1.419 -17.911 1.00 97.00 113 THR A CA 1
ATOM 800 C C . THR A 1 113 ? 10.006 0.453 -19.079 1.00 97.00 113 THR A C 1
ATOM 802 O O . THR A 1 113 ? 11.117 0.122 -19.483 1.00 97.00 113 THR A O 1
ATOM 805 N N . CYS A 1 114 ? 8.863 0.019 -19.604 1.00 98.00 114 CYS A N 1
ATOM 806 C CA . CYS A 1 114 ? 8.747 -0.722 -20.852 1.00 98.00 114 CYS A CA 1
ATOM 807 C C . CYS A 1 114 ? 7.866 0.074 -21.809 1.00 98.00 114 CYS A C 1
ATOM 809 O O . CYS A 1 114 ? 6.810 0.567 -21.402 1.00 98.00 114 CYS A O 1
ATOM 811 N N . ARG A 1 115 ? 8.296 0.211 -23.063 1.00 97.75 115 ARG A N 1
ATOM 812 C CA . ARG A 1 115 ? 7.551 0.917 -24.111 1.00 97.75 115 ARG A CA 1
ATOM 813 C C . ARG A 1 115 ? 7.459 0.079 -25.374 1.00 97.75 115 ARG A C 1
ATOM 815 O O . ARG A 1 115 ? 8.438 -0.572 -25.726 1.00 97.75 115 ARG A O 1
ATOM 822 N N . ASP A 1 116 ? 6.320 0.140 -26.048 1.00 96.31 116 ASP A N 1
ATOM 823 C CA . ASP A 1 116 ? 6.135 -0.441 -27.377 1.00 96.31 116 ASP A CA 1
ATOM 824 C C . ASP A 1 116 ? 6.040 0.652 -28.460 1.00 96.31 116 ASP A C 1
ATOM 826 O O . ASP A 1 116 ? 5.940 1.851 -28.178 1.00 96.31 116 ASP A O 1
ATOM 830 N N . GLU A 1 117 ? 6.085 0.240 -29.726 1.00 93.38 117 GLU A N 1
ATOM 831 C CA . GLU A 1 117 ? 5.964 1.142 -30.880 1.00 93.38 117 GLU A CA 1
ATOM 832 C C . GLU A 1 117 ? 4.538 1.687 -31.105 1.00 93.38 117 GLU A C 1
ATOM 834 O O . GLU A 1 117 ? 4.348 2.651 -31.850 1.00 93.38 117 GLU A O 1
ATOM 839 N N . PHE A 1 118 ? 3.533 1.104 -30.445 1.00 92.00 118 PHE A N 1
ATOM 840 C CA . PHE A 1 118 ? 2.115 1.457 -30.552 1.00 92.00 118 PHE A CA 1
ATOM 841 C C . PHE A 1 118 ? 1.662 2.466 -29.480 1.00 92.00 118 PHE A C 1
ATOM 843 O O . PHE A 1 118 ? 0.486 2.838 -29.436 1.00 92.00 118 PHE A O 1
ATOM 850 N N . GLY A 1 119 ? 2.583 2.948 -28.640 1.00 89.25 119 GLY A N 1
ATOM 851 C CA . GLY A 1 119 ? 2.316 3.929 -27.584 1.00 89.25 119 GLY A CA 1
ATOM 852 C C . GLY A 1 119 ? 1.930 3.319 -26.232 1.00 89.25 119 GLY A C 1
ATOM 853 O O . GLY A 1 119 ? 1.470 4.041 -25.340 1.00 89.25 119 GLY A O 1
ATOM 854 N N . GLY A 1 120 ? 2.111 2.010 -26.065 1.00 93.69 120 GLY A N 1
ATOM 855 C CA . GLY A 1 120 ? 2.073 1.329 -24.781 1.00 93.69 120 GLY A CA 1
ATOM 856 C C . GLY A 1 120 ? 3.239 1.756 -23.899 1.00 93.69 120 GLY A C 1
ATOM 857 O O . GLY A 1 120 ? 4.394 1.735 -24.318 1.00 93.69 120 GLY A O 1
ATOM 858 N N . GLU A 1 121 ? 2.943 2.150 -22.663 1.00 95.81 121 GLU A N 1
ATOM 859 C CA . GLU A 1 121 ? 3.953 2.441 -21.646 1.00 95.81 121 GLU A CA 1
ATOM 860 C C . GLU A 1 121 ? 3.567 1.755 -20.338 1.00 95.81 121 GLU A C 1
ATOM 862 O O . GLU A 1 121 ? 2.488 1.977 -19.786 1.00 95.81 121 GLU A O 1
ATOM 867 N N . ILE A 1 122 ? 4.486 0.949 -19.817 1.00 96.06 122 ILE A N 1
ATOM 868 C CA . ILE A 1 122 ? 4.427 0.354 -18.486 1.00 96.06 122 ILE A CA 1
ATOM 869 C C . ILE A 1 122 ? 5.539 0.991 -17.657 1.00 96.06 122 ILE A C 1
ATOM 871 O O . ILE A 1 122 ? 6.662 1.182 -18.135 1.00 96.06 122 ILE A O 1
ATOM 875 N N . ARG A 1 123 ? 5.246 1.322 -16.401 1.00 95.12 123 ARG A N 1
ATOM 876 C CA . ARG A 1 123 ? 6.253 1.740 -15.422 1.00 95.12 123 ARG A CA 1
ATOM 877 C C . ARG A 1 123 ? 6.177 0.869 -14.187 1.00 95.12 123 ARG A C 1
ATOM 879 O O . ARG A 1 123 ? 5.091 0.577 -13.693 1.00 95.12 123 ARG A O 1
ATOM 886 N N . VAL A 1 124 ? 7.341 0.504 -13.674 1.00 94.19 124 VAL A N 1
ATOM 887 C CA . VAL A 1 124 ? 7.489 -0.032 -12.326 1.00 94.19 124 VAL A CA 1
ATOM 888 C C . VAL A 1 124 ? 7.793 1.160 -11.441 1.00 94.19 124 VAL A C 1
ATOM 890 O O . VAL A 1 124 ? 8.876 1.732 -11.516 1.00 94.19 124 VAL A O 1
ATOM 893 N N . LEU A 1 125 ? 6.819 1.597 -10.661 1.00 90.50 125 LEU A N 1
ATOM 894 C CA . LEU A 1 125 ? 7.035 2.642 -9.667 1.00 90.50 125 LEU A CA 1
ATOM 895 C C . LEU A 1 125 ? 7.731 2.008 -8.459 1.00 90.50 125 LEU A C 1
ATOM 897 O O . LEU A 1 125 ? 7.492 0.821 -8.217 1.00 90.50 125 LEU A O 1
ATOM 901 N N . PRO A 1 126 ? 8.560 2.740 -7.688 1.00 85.50 126 PRO A N 1
ATOM 902 C CA . PRO A 1 126 ? 8.959 2.265 -6.370 1.00 85.50 126 PRO A CA 1
ATOM 903 C C . PRO A 1 126 ? 7.704 1.803 -5.651 1.00 85.50 126 PRO A C 1
ATOM 905 O O . PRO A 1 126 ? 6.677 2.484 -5.755 1.00 85.50 126 PRO A O 1
ATOM 908 N N . GLU A 1 127 ? 7.752 0.640 -4.995 1.00 72.56 127 GLU A N 1
ATOM 909 C CA . GLU A 1 127 ? 6.685 0.282 -4.074 1.00 72.56 127 GLU A CA 1
ATOM 910 C C . GLU A 1 127 ? 6.682 1.433 -3.076 1.00 72.56 127 GLU A C 1
ATOM 912 O O . GLU A 1 127 ? 7.580 1.563 -2.243 1.00 72.56 127 GLU A O 1
ATOM 917 N N . GLN A 1 128 ? 5.730 2.358 -3.252 1.00 55.44 128 GLN A N 1
ATOM 918 C CA . GLN A 1 128 ? 5.361 3.274 -2.198 1.00 55.44 128 GLN A CA 1
ATOM 919 C C . GLN A 1 128 ? 5.167 2.318 -1.040 1.00 55.44 128 GLN A C 1
ATOM 921 O O . GLN A 1 128 ? 4.396 1.363 -1.201 1.00 55.44 128 GLN A O 1
ATOM 926 N N . ALA A 1 129 ? 5.903 2.507 0.062 1.00 43.59 129 ALA A N 1
ATOM 927 C CA . ALA A 1 129 ? 5.461 1.922 1.311 1.00 43.59 129 ALA A CA 1
ATOM 928 C C . ALA A 1 129 ? 3.971 2.226 1.307 1.00 43.59 129 ALA A C 1
ATOM 930 O O . ALA A 1 129 ? 3.610 3.408 1.226 1.00 43.59 129 ALA A O 1
ATOM 931 N N . SER A 1 130 ? 3.130 1.182 1.187 1.00 40.72 130 SER A N 1
ATOM 932 C CA . SER A 1 130 ? 1.694 1.343 1.381 1.00 40.72 130 SER A CA 1
ATOM 933 C C . SER A 1 130 ? 1.627 2.297 2.552 1.00 40.72 130 SER A C 1
ATOM 935 O O . SER A 1 130 ? 2.356 1.997 3.510 1.00 40.72 130 SER A O 1
ATOM 937 N N . PRO A 1 131 ? 0.923 3.451 2.479 1.00 41.53 131 PRO A N 1
ATOM 938 C CA . PRO A 1 131 ? 0.752 4.224 3.694 1.00 41.53 131 PRO A CA 1
ATOM 939 C C . PRO A 1 131 ? 0.377 3.169 4.720 1.00 41.53 131 PRO A C 1
ATOM 941 O O . PRO A 1 131 ? -0.538 2.371 4.455 1.00 41.53 131 PRO A O 1
ATOM 944 N N . GLU A 1 132 ? 1.214 3.006 5.757 1.00 37.66 132 GLU A N 1
ATOM 945 C CA . GLU A 1 132 ? 0.842 2.138 6.865 1.00 37.66 132 GLU A CA 1
ATOM 946 C C . GLU A 1 132 ? -0.604 2.514 7.126 1.00 37.66 132 GLU A C 1
ATOM 948 O O . GLU A 1 132 ? -0.874 3.724 7.080 1.00 37.66 132 GLU A O 1
ATOM 953 N N . PRO A 1 133 ? -1.545 1.553 7.208 1.00 40.50 133 PRO A N 1
ATOM 954 C CA . PRO A 1 133 ? -2.942 1.909 7.360 1.00 40.50 133 PRO A CA 1
ATOM 955 C C . PRO A 1 133 ? -2.992 3.006 8.416 1.00 40.50 133 PRO A C 1
ATOM 957 O O . PRO A 1 133 ? -2.623 2.779 9.563 1.00 40.50 133 PRO A O 1
ATOM 960 N N . THR A 1 134 ? -3.355 4.228 8.009 1.00 46.78 134 THR A N 1
ATOM 961 C CA . THR A 1 134 ? -3.422 5.362 8.941 1.00 46.78 134 THR A CA 1
ATOM 962 C C . THR A 1 134 ? -4.533 5.127 9.955 1.00 46.78 134 THR A C 1
ATOM 964 O O . THR A 1 134 ? -4.700 5.883 10.898 1.00 46.78 134 THR A O 1
ATOM 967 N N . TRP A 1 135 ? -5.285 4.043 9.773 1.00 53.25 135 TRP A N 1
ATOM 968 C CA . TRP A 1 135 ? -5.951 3.342 10.838 1.00 53.25 135 TRP A CA 1
ATOM 969 C C . TRP A 1 135 ? -4.943 2.533 11.666 1.00 53.25 135 TRP A C 1
ATOM 971 O O . TRP A 1 135 ? -4.719 1.343 11.424 1.00 53.25 135 TRP A O 1
ATOM 981 N N . ILE A 1 136 ? -4.373 3.178 12.685 1.00 60.28 136 ILE A N 1
ATOM 982 C CA . ILE A 1 136 ? -3.912 2.440 13.858 1.00 60.28 136 ILE A CA 1
ATOM 983 C C . ILE A 1 136 ? -5.188 1.864 14.488 1.00 60.28 136 ILE A C 1
ATOM 985 O O . ILE A 1 136 ? -6.054 2.638 14.911 1.00 60.28 136 ILE A O 1
ATOM 989 N N . PRO A 1 137 ? -5.376 0.532 14.514 1.00 73.75 137 PRO A N 1
ATOM 990 C CA . PRO A 1 137 ? -6.563 -0.036 15.123 1.00 73.75 137 PRO A CA 1
ATOM 991 C C . PRO A 1 137 ? -6.634 0.430 16.576 1.00 73.75 137 PRO A C 1
ATOM 993 O O . PRO A 1 137 ? -5.648 0.371 17.312 1.00 73.75 137 PRO A O 1
ATOM 996 N N . CYS A 1 138 ? -7.816 0.896 16.971 1.00 85.56 138 CYS A N 1
ATOM 997 C CA . CYS A 1 138 ? -8.091 1.384 18.314 1.00 85.56 138 CYS A CA 1
ATOM 998 C C . CYS A 1 138 ? -7.272 2.624 18.739 1.00 85.56 138 CYS A C 1
ATOM 1000 O O . CYS A 1 138 ? -6.858 2.721 19.893 1.00 85.56 138 CYS A O 1
ATOM 1002 N N . GLU A 1 139 ? -7.023 3.581 17.841 1.00 90.12 139 GLU A N 1
ATOM 1003 C CA . GLU A 1 139 ? -6.478 4.884 18.240 1.00 90.12 139 GLU A CA 1
ATOM 1004 C C . GLU A 1 139 ? -7.471 5.632 19.152 1.00 90.12 139 GLU A C 1
ATOM 1006 O O . GLU A 1 139 ? -8.623 5.862 18.781 1.00 90.12 139 GLU A O 1
ATOM 1011 N N . ALA A 1 140 ? -7.033 6.004 20.360 1.00 90.06 140 ALA A N 1
ATOM 1012 C CA . ALA A 1 140 ? -7.908 6.581 21.384 1.00 90.06 140 ALA A CA 1
ATOM 1013 C C . ALA A 1 140 ? -8.540 7.921 20.966 1.00 90.06 140 ALA A C 1
ATOM 1015 O O . ALA A 1 140 ? -9.687 8.177 21.310 1.00 90.06 140 ALA A O 1
ATOM 1016 N N . SER A 1 141 ? -7.813 8.753 20.216 1.00 87.38 141 SER A N 1
ATOM 1017 C CA . SER A 1 141 ? -8.301 10.018 19.640 1.00 87.38 141 SER A CA 1
ATOM 1018 C C . SER A 1 141 ? -9.433 9.786 18.640 1.00 87.38 141 SER A C 1
ATOM 1020 O O . SER A 1 141 ? -10.482 10.399 18.766 1.00 87.38 141 SER A O 1
ATOM 1022 N N . VAL A 1 142 ? -9.255 8.853 17.702 1.00 89.75 142 VAL A N 1
ATOM 1023 C CA . VAL A 1 142 ? -10.261 8.518 16.680 1.00 89.75 142 VAL A CA 1
ATOM 1024 C C . VAL A 1 142 ? -11.525 7.957 17.325 1.00 89.75 142 VAL A C 1
ATOM 1026 O O . VAL A 1 142 ? -12.634 8.356 16.988 1.00 89.75 142 VAL A O 1
ATOM 1029 N N . ILE A 1 143 ? -11.360 7.055 18.294 1.00 91.62 143 ILE A N 1
ATOM 1030 C CA . ILE A 1 143 ? -12.483 6.534 19.072 1.00 91.62 143 ILE A CA 1
ATOM 1031 C C . ILE A 1 143 ? -13.190 7.664 19.831 1.00 91.62 143 ILE A C 1
ATOM 1033 O O . ILE A 1 143 ? -14.417 7.703 19.861 1.00 91.62 143 ILE A O 1
ATOM 1037 N N . ALA A 1 144 ? -12.431 8.560 20.465 1.00 91.12 144 ALA A N 1
ATOM 1038 C CA . ALA A 1 144 ? -12.997 9.661 21.234 1.00 91.12 144 ALA A CA 1
ATOM 1039 C C . ALA A 1 144 ? -13.784 10.639 20.353 1.00 91.12 144 ALA A C 1
ATOM 1041 O O . ALA A 1 144 ? -14.836 11.118 20.775 1.00 91.12 144 ALA A O 1
ATOM 1042 N N . ASP A 1 145 ? -13.311 10.895 19.133 1.00 90.56 145 ASP A N 1
ATOM 1043 C CA . ASP A 1 145 ? -14.003 11.732 18.152 1.00 90.56 145 ASP A CA 1
ATOM 1044 C C . ASP A 1 145 ? -15.340 11.107 17.717 1.00 90.56 145 ASP A C 1
ATOM 1046 O O . ASP A 1 145 ? -16.352 11.806 17.655 1.00 90.56 145 ASP A O 1
ATOM 1050 N N . ASP A 1 146 ? -15.365 9.793 17.473 1.00 92.25 146 ASP A N 1
ATOM 1051 C CA . ASP A 1 146 ? -16.572 9.069 17.055 1.00 92.25 146 ASP A CA 1
ATOM 1052 C C . ASP A 1 146 ? -17.598 8.908 18.195 1.00 92.25 146 ASP A C 1
ATOM 1054 O O . ASP A 1 146 ? -18.803 9.060 17.979 1.00 92.25 146 ASP A O 1
ATOM 1058 N N . ILE A 1 147 ? -17.141 8.615 19.419 1.00 90.31 147 ILE A N 1
ATOM 1059 C CA . ILE A 1 147 ? -18.013 8.412 20.593 1.00 90.31 147 ILE A CA 1
ATOM 1060 C C . ILE A 1 147 ? -18.428 9.752 21.226 1.00 90.31 147 ILE A C 1
ATOM 1062 O O . ILE A 1 147 ? -19.475 9.838 21.869 1.00 90.31 147 ILE A O 1
ATOM 1066 N N . GLY A 1 148 ? -17.649 10.816 21.012 1.00 90.19 148 GLY A N 1
ATOM 1067 C CA . GLY A 1 148 ? -17.908 12.155 21.544 1.00 90.19 148 GLY A CA 1
ATOM 1068 C C . GLY A 1 148 ? -17.404 12.380 22.973 1.00 90.19 148 GLY A C 1
ATOM 1069 O O . GLY A 1 148 ? -17.826 13.339 23.622 1.00 90.19 148 GLY A O 1
ATOM 1070 N N . GL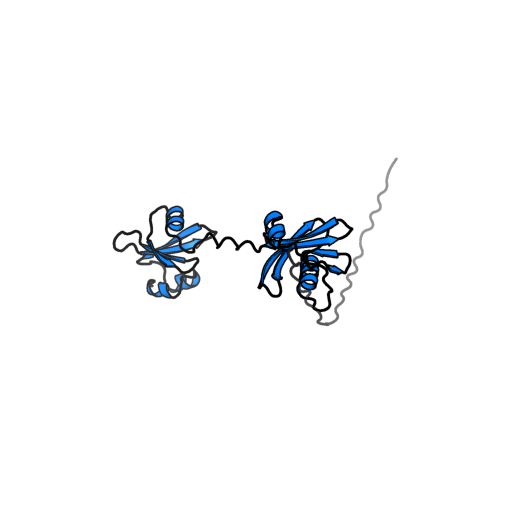U A 1 149 ? -16.511 11.526 23.477 1.00 90.31 149 GLU A N 1
ATOM 1071 C CA . GLU A 1 149 ? -15.919 11.634 24.815 1.00 90.31 149 GLU A CA 1
ATOM 1072 C C . GLU A 1 149 ? -14.509 11.018 24.867 1.00 90.31 149 GLU A C 1
ATOM 1074 O O . GLU A 1 149 ? -14.219 10.084 24.119 1.00 90.31 149 GLU A O 1
ATOM 1079 N N . PRO A 1 150 ? -13.606 11.506 25.740 1.00 90.56 150 PRO A N 1
ATOM 1080 C CA . PRO A 1 150 ? -12.263 10.954 25.846 1.00 90.56 150 PRO A CA 1
ATOM 1081 C C . PRO A 1 150 ? -12.288 9.522 26.386 1.00 90.56 150 PRO A C 1
ATOM 1083 O O . PRO A 1 150 ? -12.948 9.219 27.379 1.00 90.56 150 PRO A O 1
ATOM 1086 N N . VAL A 1 151 ? -11.483 8.655 25.774 1.00 92.06 151 VAL A N 1
ATOM 1087 C CA . VAL A 1 151 ? -11.318 7.263 26.196 1.00 92.06 151 VAL A CA 1
ATOM 1088 C C . VAL A 1 151 ? -9.848 6.910 26.401 1.00 92.06 151 VAL A C 1
ATOM 1090 O O . VAL A 1 151 ? -8.949 7.484 25.789 1.00 92.06 151 VAL A O 1
ATOM 1093 N N . THR A 1 152 ? -9.601 5.901 27.226 1.00 92.56 152 THR A N 1
ATOM 1094 C CA . THR A 1 152 ? -8.336 5.171 27.308 1.00 92.56 152 THR A CA 1
ATOM 1095 C C . THR A 1 152 ? -8.563 3.768 26.771 1.00 92.56 152 THR A C 1
ATOM 1097 O O . THR A 1 152 ? -9.423 3.044 27.268 1.00 92.56 152 THR A O 1
ATOM 1100 N N . VAL A 1 153 ? -7.796 3.369 25.757 1.00 92.69 153 VAL A N 1
ATOM 1101 C CA . VAL A 1 153 ? -7.872 2.020 25.185 1.00 92.69 153 VAL A CA 1
ATOM 1102 C C . VAL A 1 153 ? -7.019 1.074 26.017 1.00 92.69 153 VAL A C 1
ATOM 1104 O O . VAL A 1 153 ? -5.797 1.186 26.038 1.00 92.69 153 VAL A O 1
ATOM 1107 N N . GLU A 1 154 ? -7.656 0.124 26.699 1.00 91.62 154 GLU A N 1
ATOM 1108 C CA . GLU A 1 154 ? -6.941 -0.886 27.482 1.00 91.62 154 GLU A CA 1
ATOM 1109 C C . GLU A 1 154 ? -6.507 -2.068 26.620 1.00 91.62 154 GLU A C 1
ATOM 1111 O O . GLU A 1 154 ? -5.433 -2.637 26.820 1.00 91.62 154 GLU A O 1
ATOM 1116 N N . ARG A 1 155 ? -7.378 -2.495 25.697 1.00 91.62 155 ARG A N 1
ATOM 1117 C CA . ARG A 1 155 ? -7.157 -3.666 24.843 1.00 91.62 155 ARG A CA 1
ATOM 1118 C C . ARG A 1 155 ? -7.744 -3.425 23.465 1.00 91.62 155 ARG A C 1
ATOM 1120 O O . ARG A 1 155 ? -8.885 -2.989 23.339 1.00 91.62 155 ARG A O 1
ATOM 1127 N N . CYS A 1 156 ? -6.960 -3.750 22.444 1.00 91.44 156 CYS A N 1
ATOM 1128 C CA . CYS A 1 156 ? -7.345 -3.618 21.048 1.00 91.44 156 CYS A CA 1
ATOM 1129 C C . CYS A 1 156 ? -7.469 -4.989 20.385 1.00 91.44 156 CYS A C 1
ATOM 1131 O O . CYS A 1 156 ? -6.601 -5.848 20.544 1.00 91.44 156 CYS A O 1
ATOM 1133 N N . TYR A 1 157 ? -8.533 -5.167 19.607 1.00 85.94 157 TYR A N 1
ATOM 1134 C CA . TYR A 1 157 ? -8.859 -6.400 18.893 1.00 85.94 157 TYR A CA 1
ATOM 1135 C C . TYR A 1 157 ? -9.139 -6.128 17.407 1.00 85.94 157 TYR A C 1
ATOM 1137 O O . TYR A 1 157 ? -9.923 -6.830 16.773 1.00 85.94 157 TYR A O 1
ATOM 1145 N N . GLY A 1 158 ? -8.524 -5.085 16.843 1.00 86.88 158 GLY A N 1
ATOM 1146 C CA . GLY A 1 158 ? -8.785 -4.642 15.476 1.00 86.88 158 GLY A CA 1
ATOM 1147 C C . GLY A 1 158 ? -10.058 -3.806 15.413 1.00 86.88 158 GLY A C 1
ATOM 1148 O O . GLY A 1 158 ? -10.021 -2.610 15.665 1.00 86.88 158 GLY A O 1
ATOM 1149 N N . ASN A 1 159 ? -11.186 -4.433 15.085 1.00 90.12 159 ASN A N 1
ATOM 1150 C CA . ASN A 1 159 ? -12.500 -3.785 14.966 1.00 90.12 159 ASN A CA 1
ATOM 1151 C C . ASN A 1 159 ? -13.284 -3.715 16.289 1.00 90.12 159 ASN A C 1
ATOM 1153 O O . ASN A 1 159 ? -14.452 -3.335 16.290 1.00 90.12 159 ASN A O 1
ATOM 1157 N N . TRP A 1 160 ? -12.649 -4.083 17.399 1.00 92.88 160 TRP A N 1
ATOM 1158 C CA . TRP A 1 160 ? -13.189 -3.971 18.747 1.00 92.88 160 TRP A CA 1
ATOM 1159 C C . TRP A 1 160 ? -12.134 -3.376 19.669 1.00 92.88 160 TRP A C 1
ATOM 1161 O O . TRP A 1 160 ? -10.946 -3.683 19.536 1.00 92.88 160 TRP A O 1
ATOM 1171 N N . ALA A 1 161 ? -12.568 -2.584 20.639 1.00 94.25 161 ALA A N 1
ATOM 1172 C CA . ALA A 1 161 ? -11.701 -2.073 21.687 1.00 94.25 161 ALA A CA 1
ATOM 1173 C C . ALA A 1 161 ? -12.405 -2.127 23.041 1.00 94.25 161 ALA A C 1
ATOM 1175 O O . ALA A 1 161 ? -13.606 -1.885 23.150 1.00 94.25 161 ALA A O 1
ATOM 1176 N N . PHE A 1 162 ? -11.637 -2.469 24.069 1.00 92.75 162 PHE A N 1
ATOM 1177 C CA . PHE A 1 162 ? -12.052 -2.335 25.456 1.00 92.75 162 PHE A CA 1
ATOM 1178 C C . PHE A 1 162 ? -11.478 -1.035 25.999 1.00 92.75 162 PHE A C 1
ATOM 1180 O O . PHE A 1 162 ? -10.259 -0.831 25.952 1.00 92.75 162 PHE A O 1
ATOM 1187 N N . VAL A 1 163 ? -12.353 -0.162 26.485 1.00 93.94 163 VAL A N 1
ATOM 1188 C CA . VAL A 1 163 ? -12.005 1.209 26.851 1.00 93.94 163 VAL A CA 1
ATOM 1189 C C . VAL A 1 163 ? -12.521 1.588 28.231 1.00 93.94 163 VAL A C 1
ATOM 1191 O O . VAL A 1 163 ? -13.466 0.985 28.743 1.00 93.94 163 VAL A O 1
ATOM 1194 N N . THR A 1 164 ? -11.908 2.617 28.807 1.00 91.69 164 THR A N 1
ATOM 1195 C CA . THR A 1 164 ? -12.380 3.319 30.007 1.00 91.69 164 THR A CA 1
ATOM 1196 C C . THR A 1 164 ? -12.444 4.821 29.755 1.00 91.69 164 THR A C 1
ATOM 1198 O O . THR A 1 164 ? -11.622 5.345 29.007 1.00 91.69 164 THR A O 1
ATOM 1201 N N . THR A 1 165 ? -13.384 5.543 30.369 1.00 82.06 165 THR A N 1
ATOM 1202 C CA . THR A 1 165 ? -13.495 7.015 30.226 1.00 82.06 165 THR A CA 1
ATOM 1203 C C . THR A 1 165 ? -12.811 7.781 31.369 1.00 82.06 165 THR A C 1
ATOM 1205 O O . THR A 1 165 ? -12.953 8.992 31.506 1.00 82.06 165 THR A O 1
ATOM 1208 N N . GLY A 1 166 ? -11.999 7.096 32.184 1.00 68.50 166 GLY A N 1
ATOM 1209 C CA . GLY A 1 166 ? -11.236 7.701 33.283 1.00 68.50 166 GLY A CA 1
ATOM 1210 C C . GLY A 1 166 ? -12.048 7.955 34.558 1.00 68.50 166 GLY A C 1
ATOM 1211 O O . GLY A 1 166 ? -11.460 8.274 35.592 1.00 68.50 166 GLY A O 1
ATOM 1212 N N . GLU A 1 167 ? -13.366 7.751 34.525 1.00 68.69 167 GLU A N 1
ATOM 1213 C CA . GLU A 1 167 ? -14.183 7.626 35.729 1.00 68.69 167 GLU A CA 1
ATOM 1214 C C . GLU A 1 167 ? -14.077 6.201 36.276 1.00 68.69 167 GLU A C 1
ATOM 1216 O O . GLU A 1 167 ? -14.092 5.219 35.527 1.00 68.69 167 GLU A O 1
ATOM 1221 N N . VAL A 1 168 ? -13.930 6.086 37.596 1.00 5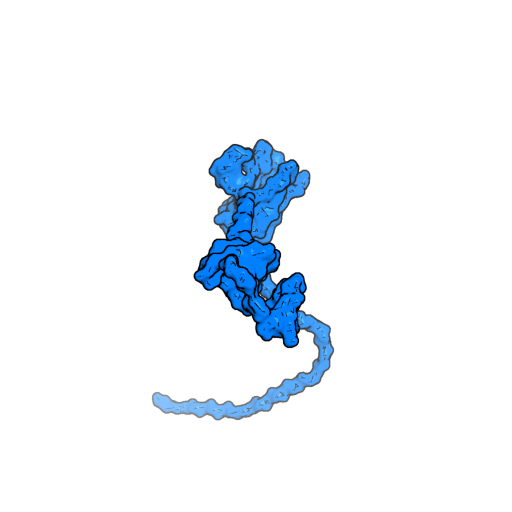9.16 168 VAL A N 1
ATOM 1222 C CA . VAL A 1 168 ? -13.824 4.794 38.282 1.00 59.16 168 VAL A CA 1
ATOM 1223 C C . VAL A 1 168 ? -15.056 3.959 37.909 1.00 59.16 168 VAL A C 1
ATOM 1225 O O . VAL A 1 168 ? -16.177 4.413 38.105 1.00 59.16 168 VAL A O 1
ATOM 1228 N N . ASP A 1 169 ? -14.827 2.775 37.339 1.00 65.44 169 ASP A N 1
ATOM 1229 C CA . ASP A 1 169 ? -15.835 1.766 36.965 1.00 65.44 169 ASP A CA 1
ATOM 1230 C C . ASP A 1 169 ? -16.615 1.968 35.648 1.00 65.44 169 ASP A C 1
ATOM 1232 O O . ASP A 1 169 ? -17.555 1.227 35.370 1.00 65.44 169 ASP A O 1
ATOM 1236 N N . THR A 1 170 ? -16.190 2.874 34.767 1.00 77.25 170 THR A N 1
ATOM 1237 C CA . THR A 1 170 ? -16.807 3.053 33.432 1.00 77.25 170 THR A CA 1
ATOM 1238 C C . THR A 1 170 ? -16.074 2.250 32.353 1.00 77.25 170 THR A C 1
ATOM 1240 O O . THR A 1 170 ? -15.367 2.780 31.497 1.00 77.25 170 THR A O 1
ATOM 1243 N N . GLN A 1 171 ? -16.196 0.924 32.415 1.00 90.38 171 GLN A N 1
ATOM 1244 C CA . GLN A 1 171 ? -15.646 0.036 31.388 1.00 90.38 171 GLN A CA 1
ATOM 1245 C C . GLN A 1 171 ? -16.636 -0.154 30.249 1.00 90.38 171 GLN A C 1
ATOM 1247 O O . GLN A 1 171 ? -17.841 -0.306 30.461 1.00 90.38 171 GLN A O 1
ATOM 1252 N N . SER A 1 172 ? -16.143 -0.175 29.016 1.00 92.50 172 SER A N 1
ATOM 1253 C CA . SER A 1 172 ? -17.008 -0.325 27.849 1.00 92.50 172 SER A CA 1
ATOM 1254 C C . SER A 1 172 ? -16.326 -1.101 26.744 1.00 92.50 172 SER A C 1
ATOM 1256 O O . SER A 1 172 ? -15.110 -1.030 26.557 1.00 92.50 172 SER A O 1
ATOM 1258 N N . LEU A 1 173 ? -17.134 -1.837 25.992 1.00 93.81 173 LEU A N 1
ATOM 1259 C CA . LEU A 1 173 ? -16.706 -2.448 24.750 1.00 93.81 173 LEU A CA 1
ATOM 1260 C C . LEU A 1 173 ? -17.280 -1.631 23.596 1.00 93.81 173 LEU A C 1
ATOM 1262 O O . LEU A 1 173 ? -18.478 -1.348 23.543 1.00 93.81 173 LEU A O 1
ATOM 1266 N N . ILE A 1 174 ? -16.412 -1.257 22.672 1.00 94.38 174 ILE A N 1
ATOM 1267 C CA . ILE A 1 174 ? -16.743 -0.447 21.503 1.00 94.38 174 ILE A CA 1
ATOM 1268 C C . ILE A 1 174 ? -16.367 -1.230 20.246 1.00 94.38 174 ILE A C 1
ATOM 1270 O O . ILE A 1 174 ? -15.447 -2.056 20.269 1.00 94.38 174 ILE A O 1
ATOM 1274 N N . ARG A 1 175 ? -17.089 -0.997 19.153 1.00 94.00 175 ARG A N 1
ATOM 1275 C CA . ARG A 1 175 ? -16.917 -1.726 17.892 1.00 94.00 175 ARG A CA 1
ATOM 1276 C C . ARG A 1 175 ? -16.899 -0.787 16.702 1.00 94.00 175 ARG A C 1
ATOM 1278 O O . ARG A 1 175 ? -17.580 0.230 16.710 1.00 94.00 175 ARG A O 1
ATOM 1285 N N . LEU A 1 176 ? -16.173 -1.167 15.663 1.00 90.81 176 LEU A N 1
ATOM 1286 C CA . LEU A 1 176 ? -16.145 -0.449 14.398 1.00 90.81 176 LEU A CA 1
ATOM 1287 C C . LEU A 1 176 ? -17.256 -0.974 13.476 1.00 90.81 176 LEU A C 1
ATOM 1289 O O . LEU A 1 176 ? -17.228 -2.137 13.067 1.00 90.81 176 LEU A O 1
ATOM 1293 N N . VAL A 1 177 ? -18.212 -0.116 13.116 1.00 88.31 177 VAL A N 1
ATOM 1294 C CA . VAL A 1 177 ? -19.314 -0.422 12.191 1.00 88.31 177 VAL A CA 1
ATOM 1295 C C . VAL A 1 177 ? -19.275 0.577 11.045 1.00 88.31 177 VAL A C 1
ATOM 1297 O O . VAL A 1 177 ? -19.311 1.779 11.262 1.00 88.31 177 VAL A O 1
ATOM 1300 N N . ASN A 1 178 ? -19.174 0.092 9.804 1.00 83.81 178 ASN A N 1
ATOM 1301 C CA . ASN A 1 178 ? -19.127 0.940 8.601 1.00 83.81 178 ASN A CA 1
ATOM 1302 C C . ASN A 1 178 ? -18.074 2.071 8.642 1.00 83.81 178 ASN A C 1
ATOM 1304 O O . ASN A 1 178 ? -18.235 3.083 7.966 1.00 83.81 178 ASN A O 1
ATOM 1308 N N . GLY A 1 179 ? -16.988 1.885 9.398 1.00 80.38 179 GLY A N 1
ATOM 1309 C CA . GLY A 1 179 ? -15.913 2.871 9.534 1.00 80.38 179 GLY A CA 1
ATOM 1310 C C . GLY A 1 179 ? -16.083 3.876 10.677 1.00 80.38 179 GLY A C 1
ATOM 1311 O O . GLY A 1 179 ? -15.221 4.734 10.807 1.00 80.38 179 GLY A O 1
ATOM 1312 N N . THR A 1 180 ? -17.121 3.748 11.507 1.00 85.88 180 THR A N 1
ATOM 1313 C CA . THR A 1 180 ? -17.350 4.585 12.696 1.00 85.88 180 THR A CA 1
ATOM 1314 C C . THR A 1 180 ? -17.332 3.725 13.956 1.00 85.88 180 THR A C 1
ATOM 1316 O O . THR A 1 180 ? -17.893 2.623 13.973 1.00 85.88 180 THR A O 1
ATOM 1319 N N . TRP A 1 181 ? -16.648 4.187 15.002 1.00 92.62 181 TRP A N 1
ATOM 1320 C CA . TRP A 1 181 ? -16.662 3.537 16.307 1.00 92.62 181 TRP A CA 1
ATOM 1321 C C . TRP A 1 181 ? -17.967 3.826 17.036 1.00 92.62 181 TRP A C 1
ATOM 1323 O O . TRP A 1 181 ? -18.346 4.966 17.270 1.00 92.62 181 TRP A O 1
ATOM 1333 N N . GLU A 1 182 ? -18.643 2.761 17.440 1.00 94.06 182 GLU A N 1
ATOM 1334 C CA . GLU A 1 182 ? -19.886 2.831 18.189 1.00 94.06 182 GLU A CA 1
ATOM 1335 C C . GLU A 1 182 ? -19.735 2.086 19.513 1.00 94.06 182 GLU A C 1
ATOM 1337 O O . GLU A 1 182 ? -19.098 1.027 19.604 1.00 94.06 182 GLU A O 1
ATOM 1342 N N . ARG A 1 183 ? -20.371 2.623 20.554 1.00 93.88 183 ARG A N 1
ATOM 1343 C CA . ARG A 1 183 ? -20.498 1.958 21.848 1.00 93.88 183 ARG A CA 1
ATOM 1344 C C . ARG A 1 183 ? -21.377 0.725 21.697 1.00 93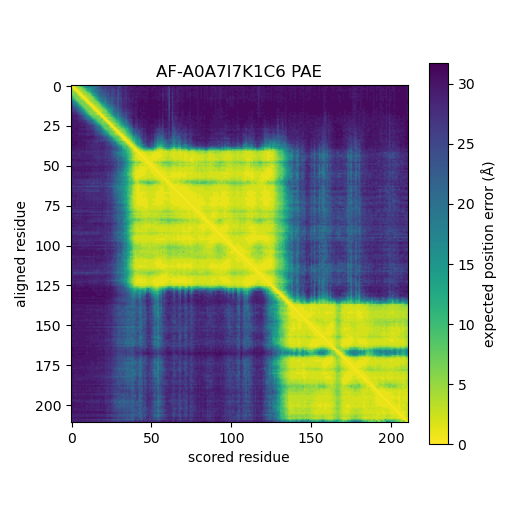.88 183 ARG A C 1
ATOM 1346 O O . ARG A 1 183 ? -22.557 0.834 21.380 1.00 93.88 183 ARG A O 1
ATOM 1353 N N . TYR A 1 184 ? -20.787 -0.450 21.906 1.00 94.12 184 TYR A N 1
ATOM 1354 C CA . TYR A 1 184 ? -21.526 -1.706 21.861 1.00 94.12 184 TYR A CA 1
ATOM 1355 C C . TYR A 1 184 ? -22.206 -1.980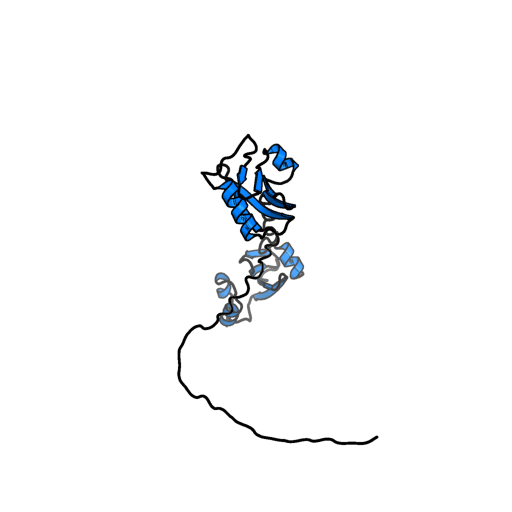 23.200 1.00 94.12 184 TYR A C 1
ATOM 1357 O O . TYR A 1 184 ? -23.402 -2.254 23.232 1.00 94.12 184 TYR A O 1
ATOM 1365 N N . VAL A 1 185 ? -21.451 -1.896 24.301 1.00 92.38 185 VAL A N 1
ATOM 1366 C CA . VAL A 1 185 ? -21.985 -2.109 25.649 1.00 92.38 185 VAL A CA 1
ATOM 1367 C C . VAL A 1 185 ? -21.150 -1.388 26.704 1.00 92.38 185 VAL A C 1
ATOM 1369 O O . VAL A 1 185 ? -19.937 -1.225 26.552 1.00 92.38 185 VAL A O 1
ATOM 1372 N N . GLU A 1 186 ? -21.805 -1.013 27.795 1.00 90.25 186 GLU A N 1
ATOM 1373 C CA . GLU A 1 186 ? -21.173 -0.572 29.038 1.00 90.25 186 GLU A CA 1
ATOM 1374 C C . GLU A 1 186 ? -21.275 -1.689 30.069 1.00 90.25 186 GLU A C 1
ATOM 1376 O O . GLU A 1 186 ? -22.261 -2.426 30.095 1.00 90.25 186 GLU A O 1
ATOM 1381 N N . PHE A 1 187 ? -20.249 -1.850 30.898 1.00 87.06 187 PHE A N 1
ATOM 1382 C CA . PHE A 1 187 ? -20.264 -2.871 31.935 1.00 87.06 187 PHE A CA 1
ATOM 1383 C C . PHE A 1 187 ? -20.822 -2.305 33.250 1.00 87.06 187 PHE A C 1
ATOM 1385 O O . PHE A 1 187 ? -20.452 -1.194 33.628 1.00 87.06 187 PHE A O 1
ATOM 1392 N N . PRO A 1 188 ? -21.675 -3.062 33.971 1.00 85.75 188 PRO A N 1
ATOM 1393 C CA . PRO A 1 188 ? -22.078 -4.451 33.709 1.00 85.75 188 PRO A CA 1
ATOM 1394 C C . PRO A 1 188 ? -23.021 -4.603 32.502 1.00 85.75 188 PRO A C 1
ATOM 1396 O O . PRO A 1 188 ? -23.984 -3.860 32.354 1.00 85.75 188 PRO A O 1
ATOM 1399 N N . ALA A 1 189 ? -22.740 -5.592 31.647 1.00 84.31 189 ALA A N 1
ATOM 1400 C CA . ALA A 1 189 ? -23.458 -5.778 30.390 1.00 84.31 189 ALA A CA 1
ATOM 1401 C C . ALA A 1 189 ? -24.848 -6.396 30.608 1.00 84.31 189 ALA A C 1
ATOM 1403 O O . ALA A 1 189 ? -24.974 -7.450 31.229 1.00 84.31 189 ALA A O 1
ATOM 1404 N N . GLU A 1 190 ? -25.875 -5.791 30.009 1.00 85.81 190 GLU A N 1
ATOM 1405 C CA . GLU A 1 190 ? -27.231 -6.364 29.930 1.00 85.81 190 GLU A CA 1
ATOM 1406 C C . GLU A 1 190 ? -27.365 -7.415 28.813 1.00 85.81 190 GLU A C 1
ATOM 1408 O O . GLU A 1 190 ? -28.334 -8.174 28.750 1.00 85.81 190 GLU A O 1
ATOM 1413 N N . ILE A 1 191 ? -26.384 -7.466 27.909 1.00 89.44 191 ILE A N 1
ATOM 1414 C CA . ILE A 1 191 ? -26.348 -8.411 26.797 1.00 89.44 191 ILE A CA 1
ATOM 1415 C C . ILE A 1 191 ? -25.893 -9.778 27.317 1.00 89.44 191 ILE A C 1
ATOM 1417 O O . ILE A 1 191 ? -24.828 -9.915 27.915 1.00 89.44 191 ILE A O 1
ATOM 1421 N N . CYS A 1 192 ? -26.677 -10.818 27.034 1.00 92.44 192 CYS A N 1
ATOM 1422 C CA . CYS A 1 192 ? -26.302 -12.193 27.347 1.00 92.44 192 CYS A CA 1
ATOM 1423 C C . CYS A 1 192 ? -25.065 -12.651 26.556 1.00 92.44 192 CYS A C 1
ATOM 1425 O O . CYS A 1 192 ? -24.912 -12.326 25.376 1.00 92.44 192 CYS A O 1
ATOM 1427 N N . THR A 1 193 ? -24.242 -13.525 27.144 1.00 92.06 193 THR A N 1
ATOM 1428 C CA . THR A 1 193 ? -23.024 -14.067 26.506 1.00 92.06 193 THR A CA 1
ATOM 1429 C C . THR A 1 193 ? -23.288 -14.691 25.128 1.00 92.06 193 THR A C 1
ATOM 1431 O O . THR A 1 193 ? -22.475 -14.549 24.220 1.00 92.06 193 THR A O 1
ATOM 1434 N N . TRP A 1 194 ? -24.426 -15.371 24.939 1.00 90.25 194 TRP A N 1
ATOM 1435 C CA . TRP A 1 194 ? -24.766 -15.995 23.654 1.00 90.25 194 TRP A CA 1
ATOM 1436 C C . TRP A 1 194 ? -25.002 -14.960 22.543 1.00 90.25 194 TRP A C 1
ATOM 1438 O O . TRP A 1 194 ? -24.586 -15.186 21.410 1.00 90.25 194 TRP A O 1
ATOM 1448 N N . GLN A 1 195 ? -25.620 -13.820 22.868 1.00 91.56 195 GLN A N 1
ATOM 1449 C CA . GLN A 1 195 ? -25.841 -12.729 21.920 1.00 91.56 195 GLN A CA 1
ATOM 1450 C C . GLN A 1 195 ? -24.512 -12.035 21.601 1.00 91.56 195 GLN A C 1
ATOM 1452 O O . GLN A 1 195 ? -24.214 -11.805 20.435 1.00 91.56 195 GLN A O 1
ATOM 1457 N N . ALA A 1 196 ? -23.661 -11.817 22.609 1.00 90.88 196 ALA A N 1
ATOM 1458 C CA . ALA A 1 196 ? -22.315 -11.274 22.417 1.00 90.88 196 ALA A CA 1
ATOM 1459 C C . ALA A 1 196 ? -21.457 -12.127 21.461 1.00 90.88 196 ALA A C 1
ATOM 1461 O O . ALA A 1 196 ? -20.739 -11.591 20.617 1.00 90.88 196 ALA A O 1
ATOM 1462 N N . ILE A 1 197 ? -21.568 -13.460 21.541 1.00 87.69 197 ILE A N 1
ATOM 1463 C CA . ILE A 1 197 ? -20.917 -14.379 20.592 1.00 87.69 197 ILE A CA 1
ATOM 1464 C C . ILE A 1 197 ? -21.433 -14.158 19.166 1.00 87.69 197 ILE A C 1
ATOM 1466 O O . ILE A 1 197 ? -20.629 -14.096 18.237 1.00 87.69 197 ILE A O 1
ATOM 1470 N N . LEU A 1 198 ? -22.753 -14.039 18.985 1.00 87.44 198 LEU A N 1
ATOM 1471 C CA . LEU A 1 198 ? -23.355 -13.802 17.668 1.00 87.44 198 LEU A CA 1
ATOM 1472 C C . LEU A 1 198 ? -22.945 -12.452 17.077 1.00 87.44 198 LEU A C 1
ATOM 1474 O O . LEU A 1 198 ? -22.736 -12.357 15.869 1.00 87.44 198 LEU A O 1
ATOM 1478 N N . ASP A 1 199 ? -22.782 -11.440 17.925 1.00 86.69 199 ASP A N 1
ATOM 1479 C CA . ASP A 1 199 ? -22.373 -10.097 17.515 1.00 86.69 199 ASP A CA 1
ATOM 1480 C C . ASP A 1 199 ? -20.869 -10.003 17.210 1.00 86.69 199 ASP A C 1
ATOM 1482 O O . ASP A 1 199 ? -20.418 -8.998 16.663 1.00 86.69 199 ASP A O 1
ATOM 1486 N N . GLY A 1 200 ? -20.093 -11.051 17.516 1.00 89.00 200 GLY A N 1
ATOM 1487 C CA . GLY A 1 200 ? -18.669 -11.140 17.201 1.00 89.00 200 GLY A CA 1
ATOM 1488 C C . GLY A 1 200 ? -17.746 -10.532 18.256 1.00 89.00 200 GLY A C 1
ATOM 1489 O O . GLY A 1 200 ? -16.622 -10.153 17.921 1.00 89.00 200 GLY A O 1
ATOM 1490 N N . VAL A 1 201 ? -18.193 -10.439 19.514 1.00 91.25 201 VAL A N 1
ATOM 1491 C CA . VAL A 1 201 ? -17.365 -9.967 20.633 1.00 91.25 201 VAL A CA 1
ATOM 1492 C C . VAL A 1 201 ? -16.095 -10.826 20.766 1.00 91.25 201 VAL A C 1
ATOM 1494 O O . VAL A 1 201 ? -16.180 -12.060 20.730 1.00 91.25 201 VAL A O 1
ATOM 1497 N N . PRO A 1 202 ? -14.908 -10.216 20.966 1.00 89.25 202 PRO A N 1
ATOM 1498 C CA . PRO A 1 202 ? -13.663 -10.954 21.141 1.00 89.25 202 PRO A CA 1
ATOM 1499 C C . PRO A 1 202 ? -13.731 -11.950 22.302 1.00 89.25 202 PRO A C 1
ATOM 1501 O O . PRO A 1 202 ? -14.133 -11.607 23.414 1.00 89.25 202 PRO A O 1
ATOM 1504 N N . ALA A 1 203 ? -13.255 -13.176 22.068 1.00 85.69 203 ALA A N 1
ATOM 1505 C CA . ALA A 1 203 ? -13.311 -14.262 23.050 1.00 85.69 203 ALA A CA 1
ATOM 1506 C C . ALA A 1 203 ? -12.786 -13.898 24.461 1.00 85.69 203 ALA A C 1
ATOM 1508 O O . ALA A 1 203 ? -13.409 -14.326 25.435 1.00 85.69 203 ALA A O 1
ATOM 1509 N N . PRO A 1 204 ? -11.707 -13.096 24.625 1.00 88.38 204 PRO A N 1
ATOM 1510 C CA . PRO A 1 204 ? -11.247 -12.671 25.949 1.00 88.38 204 PRO A CA 1
ATOM 1511 C C . PRO A 1 204 ? -12.254 -11.828 26.745 1.00 88.38 204 PRO A C 1
ATOM 1513 O O . PRO A 1 204 ? -12.204 -11.865 27.974 1.00 88.38 204 PRO A O 1
ATOM 1516 N N . GLU A 1 205 ? -13.151 -11.102 26.071 1.00 89.81 205 GLU A N 1
ATOM 1517 C CA . GLU A 1 205 ? -14.123 -10.184 26.683 1.00 89.81 205 GLU A CA 1
ATOM 1518 C C . GLU A 1 205 ? -15.455 -10.858 27.017 1.00 89.81 205 GLU A C 1
ATOM 1520 O O . GLU A 1 205 ? -16.195 -10.372 27.867 1.00 89.81 205 GLU A O 1
ATOM 1525 N N . LEU A 1 206 ? -15.740 -12.028 26.433 1.00 89.69 206 LEU A N 1
ATOM 1526 C CA . LEU A 1 206 ? -16.980 -12.777 26.681 1.00 89.69 206 LEU A CA 1
ATOM 1527 C C . LEU A 1 206 ? -17.194 -13.137 28.160 1.00 89.69 206 LEU A C 1
ATO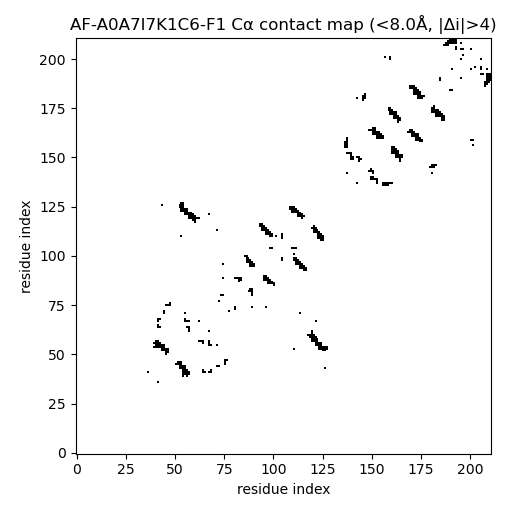M 1529 O O . LEU A 1 206 ? -18.332 -13.312 28.586 1.00 89.69 206 LEU A O 1
ATOM 1533 N N . ARG A 1 207 ? -16.120 -13.210 28.957 1.00 88.25 207 ARG A N 1
ATOM 1534 C CA . ARG A 1 207 ? -16.188 -13.457 30.409 1.00 88.25 207 ARG A CA 1
ATOM 1535 C C . ARG A 1 207 ? -16.878 -12.337 31.197 1.00 88.25 207 ARG A C 1
ATOM 1537 O O . ARG A 1 207 ? -17.273 -12.570 32.332 1.00 88.25 207 ARG A O 1
ATOM 1544 N N . SER A 1 208 ? -16.971 -11.141 30.615 1.00 86.50 208 SER A N 1
ATOM 1545 C CA . SER A 1 208 ? -17.579 -9.955 31.227 1.00 86.50 208 SER A CA 1
ATOM 1546 C C . SER A 1 208 ? -19.089 -9.866 30.965 1.00 86.50 208 SER A C 1
ATOM 1548 O O . SER A 1 208 ? -19.757 -9.000 31.521 1.00 86.50 208 SER A O 1
ATOM 1550 N N . PHE A 1 209 ? -19.630 -10.755 30.124 1.00 89.12 209 PHE A N 1
ATOM 1551 C CA . PHE A 1 209 ? -21.055 -10.846 29.816 1.00 89.12 209 PHE A CA 1
ATOM 1552 C C . PHE A 1 209 ? -21.696 -11.929 30.682 1.00 89.12 209 PHE A C 1
ATOM 1554 O O . PHE A 1 209 ? -21.217 -13.065 30.721 1.00 89.12 209 PHE A O 1
ATOM 1561 N N . THR A 1 210 ? -22.798 -11.585 31.343 1.00 82.19 210 THR A N 1
ATOM 1562 C CA . THR A 1 210 ? -23.616 -12.500 32.153 1.00 82.19 210 THR A CA 1
ATOM 1563 C C . THR A 1 210 ? -24.983 -12.712 31.506 1.00 82.19 210 THR A C 1
ATOM 1565 O O . THR A 1 210 ? -25.341 -11.994 30.579 1.00 82.19 210 THR A O 1
ATOM 1568 N N . CYS A 1 211 ? -25.742 -13.706 31.966 1.00 65.62 211 CYS A N 1
ATOM 1569 C CA . CYS A 1 211 ? -27.141 -13.914 31.579 1.00 65.62 211 CYS A CA 1
ATOM 1570 C C . CYS A 1 211 ? -28.029 -13.811 32.817 1.00 65.62 211 CYS A C 1
ATOM 1572 O O . CYS A 1 211 ? -27.619 -14.388 33.852 1.00 65.62 211 CYS A O 1
#

pLDDT: mean 78.49, std 20.83, range [33.53, 98.12]

Radius of gyration: 31.54 Å; Cα contacts (8 Å, |Δi|>4): 307; chains: 1; bounding box: 88×51×89 Å

Nearest PDB structures (foldseek):
  4uw5-assembly6_F  TM=5.475E-01  e=2.586E+00  Homo sapiens
  3o4j-assembly2_D  TM=3.596E-01  e=1.533E+00  Aeropyrum pernix
  5zza-assembly1_P  TM=5.278E-01  e=5.504E+00  Candidatus Odinarchaeum yellowstonii
  3sau-assembly1_A  TM=3.735E-01  e=1.533E+00  Geobacillus stearothermophilus
  7kbj-assembly1_G  TM=2.051E-01  e=1.824E+00  Mus musculus